Protein AF-A0A6B3FGT2-F1 (afdb_monomer)

Nearest PDB structures (foldseek):
  6bk8-assembly1_o  TM=4.044E-01  e=2.648E+00  Saccharomyces cerevisiae S288C
  4m78-assembly2_I  TM=3.378E-01  e=4.513E+00  Saccharomyces cerevisiae S288C

Structure (mmCIF, N/CA/C/O backbone):
data_AF-A0A6B3FGT2-F1
#
_entry.id   AF-A0A6B3FGT2-F1
#
loop_
_atom_site.group_PDB
_atom_site.id
_atom_site.type_symbol
_atom_site.label_atom_id
_atom_site.label_alt_id
_atom_site.label_comp_id
_atom_site.label_asym_id
_atom_site.label_entity_id
_atom_site.label_seq_id
_atom_site.pdbx_PDB_ins_code
_atom_site.Cartn_x
_atom_site.Cartn_y
_atom_site.Cartn_z
_atom_site.occupancy
_atom_site.B_iso_or_equiv
_atom_site.auth_seq_id
_atom_site.auth_comp_id
_atom_site.auth_asym_id
_atom_site.auth_atom_id
_atom_site.pdbx_PDB_model_num
ATOM 1 N N . MET A 1 1 ? -31.080 9.971 6.076 1.00 51.59 1 MET A N 1
ATOM 2 C CA . MET A 1 1 ? -31.235 9.608 4.652 1.00 51.59 1 MET A CA 1
ATOM 3 C C . MET A 1 1 ? -29.844 9.647 4.053 1.00 51.59 1 MET A C 1
ATOM 5 O O . MET A 1 1 ? -29.147 10.597 4.396 1.00 51.59 1 MET A O 1
ATOM 9 N N . PRO A 1 2 ? -29.418 8.634 3.282 1.00 55.19 2 PRO A N 1
ATOM 10 C CA . PRO A 1 2 ? -28.117 8.662 2.616 1.00 55.19 2 PRO A CA 1
ATOM 11 C C . PRO A 1 2 ? -28.012 9.925 1.754 1.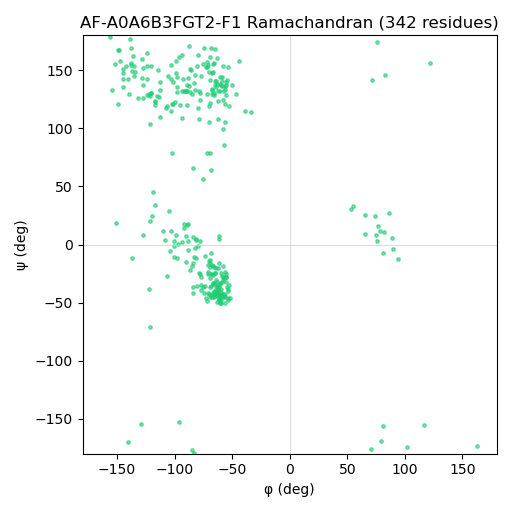00 55.19 2 PRO A C 1
ATOM 13 O O . PRO A 1 2 ? -28.993 10.356 1.142 1.00 55.19 2 PRO A O 1
ATOM 16 N N . SER A 1 3 ? -26.855 10.572 1.814 1.00 64.81 3 SER A N 1
ATOM 17 C CA . SER A 1 3 ? -26.557 11.798 1.085 1.00 64.81 3 SER A CA 1
ATOM 18 C C . SER A 1 3 ? -26.230 11.432 -0.363 1.00 64.81 3 SER A C 1
ATOM 20 O O . SER A 1 3 ? -25.162 10.898 -0.624 1.00 64.81 3 SER A O 1
ATOM 22 N N . SER A 1 4 ? -27.122 11.735 -1.309 1.00 82.38 4 SER A N 1
ATOM 23 C CA . SER A 1 4 ? -26.873 11.575 -2.754 1.00 82.38 4 SER A CA 1
ATOM 24 C C . SER A 1 4 ? -25.952 12.686 -3.291 1.00 82.38 4 SER A C 1
ATOM 26 O O . SER A 1 4 ? -26.345 13.463 -4.160 1.00 82.38 4 SER A O 1
ATOM 28 N N . SER A 1 5 ? -24.766 12.824 -2.700 1.00 91.81 5 SER A N 1
ATOM 29 C CA . SER A 1 5 ? -23.772 13.865 -2.994 1.00 91.81 5 SER A CA 1
ATOM 30 C C . SER A 1 5 ? -22.676 13.347 -3.924 1.00 91.81 5 SER A C 1
ATOM 32 O O . SER A 1 5 ? -22.289 12.186 -3.823 1.00 91.81 5 SER A O 1
ATOM 34 N N . THR A 1 6 ? -22.156 14.238 -4.771 1.00 94.81 6 THR A N 1
ATOM 35 C CA . THR A 1 6 ? -20.914 14.090 -5.560 1.00 94.81 6 THR A CA 1
ATOM 36 C C . THR A 1 6 ? -19.908 15.202 -5.233 1.00 94.81 6 THR A C 1
ATOM 38 O O . THR A 1 6 ? -19.054 15.539 -6.046 1.00 94.81 6 THR A O 1
ATOM 41 N N . THR A 1 7 ? -20.063 15.846 -4.073 1.00 93.25 7 THR A N 1
ATOM 42 C CA . THR A 1 7 ? -19.354 17.075 -3.695 1.00 93.25 7 THR A CA 1
ATOM 43 C C . THR A 1 7 ? -17.834 16.892 -3.674 1.00 93.25 7 THR A C 1
ATOM 45 O O . THR A 1 7 ? -17.116 17.788 -4.116 1.00 93.25 7 THR A O 1
ATOM 48 N N . HIS A 1 8 ? -17.329 15.745 -3.211 1.00 90.19 8 HIS A N 1
ATOM 49 C CA . HIS A 1 8 ? -15.887 15.476 -3.159 1.00 90.19 8 HIS A CA 1
ATOM 50 C C . HIS A 1 8 ? -15.326 15.238 -4.536 1.00 90.19 8 HIS A C 1
ATOM 52 O O . HIS A 1 8 ? -14.304 15.813 -4.894 1.00 90.19 8 HIS A O 1
ATOM 58 N N . PHE A 1 9 ? -16.010 14.419 -5.324 1.00 94.50 9 PHE A N 1
ATOM 59 C CA . PHE A 1 9 ? -15.649 14.200 -6.705 1.00 94.50 9 PHE A CA 1
ATOM 60 C C . PHE A 1 9 ? -15.630 15.529 -7.471 1.00 94.50 9 PHE A C 1
ATOM 62 O O . PHE A 1 9 ? -14.654 15.831 -8.150 1.00 94.50 9 PHE A O 1
ATOM 69 N N . ASP A 1 10 ? -16.628 16.393 -7.278 1.00 94.81 10 ASP A N 1
ATOM 70 C CA . ASP A 1 10 ? -16.675 17.729 -7.882 1.00 94.81 10 ASP A CA 1
ATOM 71 C C . ASP A 1 10 ? -15.517 18.631 -7.421 1.00 94.81 10 ASP A C 1
ATOM 73 O O . ASP A 1 10 ? -14.938 19.376 -8.224 1.00 94.81 10 ASP A O 1
ATOM 77 N N . HIS A 1 11 ? -15.140 18.545 -6.144 1.00 89.69 11 HIS A N 1
ATOM 78 C CA . HIS A 1 11 ? -13.970 19.235 -5.612 1.00 89.69 11 HIS A CA 1
ATOM 79 C C . HIS A 1 11 ? -12.672 18.711 -6.241 1.00 89.69 11 HIS A C 1
ATOM 81 O O . HIS A 1 11 ? -11.855 19.519 -6.683 1.00 89.69 11 HIS A O 1
ATOM 87 N N . LEU A 1 12 ? -12.505 17.391 -6.370 1.00 89.56 12 LEU A N 1
ATOM 88 C CA . LEU A 1 12 ? -11.358 16.768 -7.041 1.00 89.56 12 LEU A CA 1
ATOM 89 C C . LEU A 1 12 ? -11.248 17.207 -8.495 1.00 89.56 12 LEU A C 1
ATOM 91 O O . LEU A 1 12 ? -10.158 17.529 -8.956 1.00 89.56 12 LEU A O 1
ATOM 95 N N . MET A 1 13 ? -12.369 17.310 -9.208 1.00 93.00 13 MET A N 1
ATOM 96 C CA . MET A 1 13 ? -12.365 17.805 -10.586 1.00 93.00 13 MET A CA 1
ATOM 97 C C . MET A 1 13 ? -11.968 19.274 -10.676 1.00 93.00 13 MET A C 1
ATOM 99 O O . MET A 1 13 ? -11.430 19.703 -11.691 1.00 93.00 13 MET A O 1
ATOM 103 N N . THR A 1 14 ? -12.194 20.057 -9.625 1.00 89.06 14 THR A N 1
ATOM 104 C CA . THR A 1 14 ? -11.798 21.469 -9.593 1.00 89.06 14 THR A CA 1
ATOM 105 C C . THR A 1 14 ? -10.335 21.645 -9.176 1.00 89.06 14 THR A C 1
ATOM 107 O O . THR A 1 14 ? -9.631 22.474 -9.751 1.00 89.06 14 THR A O 1
ATOM 110 N N . ALA A 1 15 ? -9.876 20.883 -8.181 1.00 82.56 15 ALA A N 1
ATOM 111 C CA . ALA A 1 15 ? -8.542 20.999 -7.592 1.00 82.56 15 ALA A CA 1
ATOM 112 C C . ALA A 1 15 ? -7.465 20.179 -8.327 1.00 82.56 15 ALA A C 1
ATOM 114 O O . ALA A 1 15 ? -6.285 20.509 -8.225 1.00 82.56 15 ALA A O 1
ATOM 115 N N . GLY A 1 16 ? -7.875 19.156 -9.081 1.00 74.00 16 GLY A N 1
ATOM 116 C CA . GLY A 1 16 ? -7.021 18.062 -9.543 1.00 74.00 16 GLY A CA 1
ATOM 117 C C . GLY A 1 16 ? -6.866 16.986 -8.472 1.00 74.00 16 GLY A C 1
ATOM 118 O O . GLY A 1 16 ? -6.835 17.287 -7.276 1.00 74.00 16 GLY A O 1
ATOM 119 N N . ALA A 1 17 ? -6.757 15.730 -8.900 1.00 69.44 17 ALA A N 1
ATOM 120 C CA . ALA A 1 17 ? -6.381 14.646 -8.002 1.00 69.44 17 ALA A CA 1
ATOM 121 C C . ALA A 1 17 ? -4.855 14.695 -7.765 1.00 69.44 17 ALA A C 1
ATOM 123 O O . ALA A 1 17 ? -4.111 14.796 -8.744 1.00 69.44 17 ALA A O 1
ATOM 124 N N . PRO A 1 18 ? -4.360 14.654 -6.512 1.00 64.56 18 PRO A N 1
ATOM 125 C CA . PRO A 1 18 ? -2.946 14.385 -6.254 1.00 64.56 18 PRO A CA 1
ATOM 126 C C . PRO A 1 18 ? -2.528 13.035 -6.853 1.00 64.56 18 PRO A C 1
ATOM 128 O O . PRO A 1 18 ? -3.358 12.142 -7.011 1.00 64.56 18 PRO A O 1
ATOM 131 N N . GLU A 1 19 ? -1.240 12.898 -7.173 1.00 51.56 19 GLU A N 1
ATOM 132 C CA . GLU A 1 19 ? -0.633 11.601 -7.479 1.00 51.56 19 GLU A CA 1
ATOM 133 C C . GLU A 1 19 ? -0.102 10.951 -6.189 1.00 51.56 19 GLU A C 1
ATOM 135 O O . GLU A 1 19 ? 0.534 11.652 -5.389 1.00 51.56 19 GLU A O 1
ATOM 140 N N . PRO A 1 20 ? -0.313 9.635 -5.986 1.00 59.22 20 PRO A N 1
ATOM 141 C CA . PRO A 1 20 ? -1.160 8.733 -6.785 1.00 59.22 20 PRO A CA 1
ATOM 142 C C . PRO A 1 20 ? -2.663 9.034 -6.581 1.00 59.22 20 PRO A C 1
ATOM 144 O O . PRO A 1 20 ? -3.029 9.609 -5.559 1.00 59.22 20 PRO A O 1
ATOM 147 N N . GLY A 1 21 ? -3.513 8.696 -7.565 1.00 73.56 21 GLY A N 1
ATOM 148 C CA . GLY A 1 21 ? -4.923 9.122 -7.677 1.00 73.56 21 GLY A CA 1
ATOM 149 C C . GLY A 1 21 ? -5.775 9.063 -6.395 1.00 73.56 21 GLY A C 1
ATOM 150 O O . GLY A 1 21 ? -5.501 8.332 -5.447 1.00 73.56 21 GLY A O 1
ATOM 151 N N . THR A 1 22 ? -6.862 9.839 -6.346 1.00 82.56 22 THR A N 1
ATOM 152 C CA . THR A 1 22 ? -7.679 9.964 -5.127 1.00 82.56 22 THR A CA 1
ATOM 153 C C . THR A 1 22 ? -8.717 8.860 -4.998 1.00 82.56 22 THR A C 1
ATOM 155 O O . THR A 1 22 ? -9.530 8.641 -5.897 1.00 82.56 22 THR A O 1
ATOM 158 N N . ARG A 1 23 ? -8.749 8.217 -3.830 1.00 85.38 23 ARG A N 1
ATOM 159 C CA . ARG A 1 23 ? -9.760 7.222 -3.471 1.00 85.38 23 ARG A CA 1
ATOM 160 C C . ARG A 1 23 ? -11.069 7.887 -3.051 1.00 85.38 23 ARG A C 1
ATOM 162 O O . ARG A 1 23 ? -11.079 8.763 -2.193 1.00 85.38 23 ARG A O 1
ATOM 169 N N . LEU A 1 24 ? -12.181 7.413 -3.603 1.00 89.69 24 LEU A N 1
ATOM 170 C CA . LEU A 1 24 ? -13.536 7.802 -3.226 1.00 89.69 24 LEU A CA 1
ATOM 171 C C . LEU A 1 24 ? -14.296 6.589 -2.680 1.00 89.69 24 LEU A C 1
ATOM 173 O O . LEU A 1 24 ? -14.430 5.581 -3.371 1.00 89.69 24 LEU A O 1
ATOM 177 N N . ARG A 1 25 ? -14.823 6.693 -1.454 1.00 89.75 25 ARG A N 1
ATOM 178 C CA . ARG A 1 25 ? -15.770 5.736 -0.864 1.00 89.75 25 ARG A CA 1
ATOM 179 C C . ARG A 1 25 ? -17.208 6.095 -1.235 1.00 89.75 25 ARG A C 1
ATOM 181 O O . ARG A 1 25 ? -17.613 7.259 -1.195 1.00 89.75 25 ARG A O 1
ATOM 188 N N . LEU A 1 26 ? -17.993 5.094 -1.596 1.00 93.75 26 LEU A N 1
ATOM 189 C CA . LEU A 1 26 ? -19.404 5.236 -1.936 1.00 93.75 26 LEU A CA 1
ATOM 190 C C . LEU A 1 26 ? -20.274 4.922 -0.710 1.00 93.75 26 LEU A C 1
ATOM 192 O O . LEU A 1 26 ? -19.815 4.322 0.266 1.00 93.75 26 LEU A O 1
ATOM 196 N N . ALA A 1 27 ? -21.533 5.353 -0.723 1.00 92.69 27 ALA A N 1
ATOM 197 C CA . ALA A 1 27 ? -22.432 5.228 0.425 1.00 92.69 27 ALA A CA 1
ATOM 198 C C . ALA A 1 27 ? -22.773 3.771 0.791 1.00 92.69 27 ALA A C 1
ATOM 200 O O . ALA A 1 27 ? -23.195 3.508 1.917 1.00 92.69 27 ALA A O 1
ATOM 201 N N . ASP A 1 28 ? -22.577 2.828 -0.127 1.00 89.56 28 ASP A N 1
ATOM 202 C CA . ASP A 1 28 ? -22.717 1.391 0.116 1.00 89.56 28 ASP A CA 1
ATOM 203 C C . ASP A 1 28 ? -21.429 0.711 0.620 1.00 89.56 28 ASP A C 1
ATOM 205 O O . ASP A 1 28 ? -21.415 -0.499 0.839 1.00 89.56 28 ASP A O 1
ATOM 209 N N . GLY A 1 29 ? -20.362 1.486 0.837 1.00 83.31 29 GLY A N 1
ATOM 210 C CA . GLY A 1 29 ? -19.082 1.015 1.355 1.00 83.31 29 GLY A CA 1
ATOM 211 C C . GLY A 1 29 ? -18.090 0.554 0.288 1.00 83.31 29 GLY A C 1
ATOM 212 O O . GLY A 1 29 ? -16.959 0.244 0.654 1.00 83.31 29 GLY A O 1
ATOM 213 N N . THR A 1 30 ? -18.465 0.538 -0.995 1.00 87.56 30 THR A N 1
ATOM 214 C CA . THR A 1 30 ? -17.526 0.273 -2.098 1.00 87.56 30 THR A CA 1
ATOM 215 C C . THR A 1 30 ? -16.615 1.476 -2.364 1.00 87.56 30 THR A C 1
ATOM 217 O O . THR A 1 30 ? -16.817 2.562 -1.813 1.00 87.56 30 THR A O 1
ATOM 220 N N . PHE A 1 31 ? -15.574 1.293 -3.180 1.00 86.94 31 PHE A N 1
ATOM 221 C CA . PHE A 1 31 ? -14.595 2.338 -3.479 1.00 86.94 31 PHE A CA 1
ATOM 222 C C . PHE A 1 31 ? -14.219 2.356 -4.957 1.00 86.94 31 PHE A C 1
ATOM 224 O O . PHE A 1 31 ? -14.278 1.334 -5.639 1.00 86.94 31 PHE A O 1
ATOM 231 N N . LEU A 1 32 ? -13.754 3.512 -5.415 1.00 92.81 32 LEU A N 1
ATOM 232 C CA . LEU A 1 32 ? -13.082 3.700 -6.697 1.00 92.81 32 LEU A CA 1
ATOM 233 C C . LEU A 1 32 ? -11.885 4.643 -6.519 1.00 92.81 32 LEU A C 1
ATOM 235 O O . LEU A 1 32 ? -11.877 5.455 -5.591 1.00 92.81 32 LEU A O 1
ATOM 239 N N . LEU A 1 33 ? -10.875 4.543 -7.381 1.00 88.75 33 LEU A N 1
ATOM 240 C CA . LEU A 1 33 ? -9.817 5.554 -7.500 1.00 88.75 33 LEU A CA 1
ATOM 241 C C . LEU A 1 33 ? -10.095 6.420 -8.724 1.00 88.75 33 LEU A C 1
ATOM 243 O O . LEU A 1 33 ? -10.491 5.907 -9.770 1.00 88.75 33 LEU A O 1
ATOM 247 N N . VAL A 1 34 ? -9.864 7.723 -8.590 1.00 90.62 34 VAL A N 1
ATOM 248 C CA . VAL A 1 34 ? -9.954 8.691 -9.684 1.00 90.62 34 VAL A CA 1
ATOM 249 C C . VAL A 1 34 ? -8.619 9.386 -9.856 1.00 90.62 34 VAL A C 1
ATOM 251 O O . VAL A 1 34 ? -8.101 9.998 -8.917 1.00 90.62 34 VAL A O 1
ATOM 254 N N . GLN A 1 35 ? -8.122 9.385 -11.086 1.00 88.88 35 GLN A N 1
ATOM 255 C CA . GLN A 1 35 ? -7.000 10.207 -11.504 1.00 88.88 35 GLN A CA 1
ATOM 256 C C . GLN A 1 35 ? -7.464 11.185 -12.581 1.00 88.88 35 GLN A C 1
ATOM 258 O O . GLN A 1 35 ? -8.030 10.810 -13.608 1.00 88.88 35 GLN A O 1
ATOM 263 N N . ALA A 1 36 ? -7.273 12.474 -12.306 1.00 87.19 36 ALA A N 1
ATOM 264 C CA . ALA A 1 36 ? -7.735 13.535 -13.182 1.00 87.19 36 ALA A CA 1
ATOM 265 C C . ALA A 1 36 ? -6.900 14.805 -13.006 1.00 87.19 36 ALA A C 1
ATOM 267 O O . ALA A 1 36 ? -6.716 15.261 -11.868 1.00 87.19 36 ALA A O 1
ATOM 268 N N . PRO A 1 37 ? -6.460 15.443 -14.104 1.00 87.12 37 PRO A N 1
ATOM 269 C CA . PRO A 1 37 ? -5.976 16.807 -14.022 1.00 87.12 37 PRO A CA 1
ATOM 270 C C . PRO A 1 37 ? -7.126 17.766 -13.650 1.00 87.12 37 PRO A C 1
ATOM 272 O O . PRO A 1 37 ? -8.295 17.482 -13.935 1.00 87.12 37 PRO A O 1
ATOM 275 N N . PRO A 1 38 ? -6.821 18.927 -13.041 1.00 90.50 38 PRO A N 1
ATOM 276 C CA . PRO A 1 38 ? -7.832 19.934 -12.738 1.00 90.50 38 PRO A CA 1
ATOM 277 C C . PRO A 1 38 ? -8.603 20.357 -13.998 1.00 90.50 38 PRO A C 1
ATOM 279 O O . PRO A 1 38 ? -8.006 20.751 -15.001 1.00 90.50 38 PRO A O 1
ATOM 282 N N . GLY A 1 39 ? -9.932 20.321 -13.931 1.00 92.06 39 GLY A N 1
ATOM 283 C CA . GLY A 1 39 ? -10.837 20.744 -15.000 1.00 92.06 39 GLY A CA 1
ATOM 284 C C . GLY A 1 39 ? -10.985 19.758 -16.159 1.00 92.06 39 GLY A C 1
ATOM 285 O O . GLY A 1 39 ? -11.458 20.167 -17.217 1.00 92.06 39 GLY A O 1
ATOM 286 N N . ALA A 1 40 ? -10.572 18.498 -15.999 1.00 93.31 40 ALA A N 1
ATOM 287 C CA . ALA A 1 40 ? -10.748 17.480 -17.029 1.00 93.31 40 ALA A CA 1
ATOM 288 C C . ALA A 1 40 ? -12.236 17.173 -17.289 1.00 93.31 40 ALA A C 1
ATOM 290 O O . ALA A 1 40 ? -13.030 17.085 -16.355 1.00 93.31 40 ALA A O 1
ATOM 291 N N . ASP A 1 41 ? -12.605 16.969 -18.557 1.00 95.56 41 ASP A N 1
ATOM 292 C CA . ASP A 1 41 ? -13.957 16.529 -18.950 1.00 95.56 41 ASP A CA 1
ATOM 293 C C . ASP A 1 41 ? -14.125 14.997 -18.866 1.00 95.56 41 ASP A C 1
ATOM 295 O O . ASP A 1 41 ? -15.247 14.477 -18.843 1.00 95.56 41 ASP A O 1
ATOM 299 N N . ALA A 1 42 ? -13.003 14.281 -18.789 1.00 95.12 42 ALA A N 1
ATOM 300 C CA . ALA A 1 42 ? -12.910 12.838 -18.649 1.00 95.12 42 ALA A CA 1
ATOM 301 C C . ALA A 1 42 ? -11.744 12.472 -17.721 1.00 95.12 42 ALA A C 1
ATOM 303 O O . ALA A 1 42 ? -10.796 13.247 -17.578 1.00 95.12 42 ALA A O 1
ATOM 304 N N . VAL A 1 43 ? -11.834 11.314 -17.075 1.00 94.31 43 VAL A N 1
ATOM 305 C CA . VAL A 1 43 ? -10.903 10.878 -16.032 1.00 94.31 43 VAL A CA 1
ATOM 306 C C . VAL A 1 43 ? -10.522 9.418 -16.217 1.00 94.31 43 VAL A C 1
ATOM 308 O O . VAL A 1 43 ? -11.211 8.662 -16.904 1.00 94.31 43 VAL A O 1
ATOM 311 N N . GLU A 1 44 ? -9.438 9.022 -15.571 1.00 93.06 44 GLU A N 1
ATOM 312 C CA . GLU A 1 44 ? -9.100 7.620 -15.385 1.00 93.06 44 GLU A CA 1
ATOM 313 C C . GLU A 1 44 ? -9.723 7.122 -14.080 1.00 93.06 44 GLU A C 1
ATOM 315 O O . GLU A 1 44 ? -9.655 7.793 -13.043 1.00 93.06 44 GLU A O 1
ATOM 320 N N . VAL A 1 45 ? -10.388 5.970 -14.154 1.00 92.69 45 VAL A N 1
ATOM 321 C CA . VAL A 1 45 ? -11.097 5.364 -13.027 1.00 92.69 45 VAL A CA 1
ATOM 322 C C . VAL A 1 45 ? -10.647 3.929 -12.851 1.00 92.69 45 VAL A C 1
ATOM 324 O O . VAL A 1 45 ? -10.789 3.124 -13.768 1.00 92.69 45 VAL A O 1
ATOM 327 N N . PHE A 1 46 ? -10.215 3.584 -11.644 1.00 90.12 46 PHE A N 1
ATOM 328 C CA . PHE A 1 46 ? -10.050 2.194 -11.235 1.00 90.12 46 PHE A CA 1
ATOM 329 C C . PHE A 1 46 ? -11.224 1.778 -10.347 1.00 90.12 46 PHE A C 1
ATOM 331 O O . PHE A 1 46 ? -11.477 2.382 -9.298 1.00 90.12 46 PHE A O 1
ATOM 338 N N . LEU A 1 47 ? -11.958 0.752 -10.775 1.00 91.00 47 LEU A N 1
ATOM 339 C CA . LEU A 1 47 ? -13.036 0.134 -10.008 1.00 91.00 47 LEU A CA 1
ATOM 340 C C . LEU A 1 47 ? -12.490 -1.086 -9.269 1.00 91.00 47 LEU A C 1
ATOM 342 O O . LEU A 1 47 ? -12.033 -2.022 -9.916 1.00 91.00 47 LEU A O 1
ATOM 346 N N . TYR A 1 48 ? -12.570 -1.094 -7.938 1.00 83.31 48 TYR A N 1
ATOM 347 C CA . TYR A 1 48 ? -12.162 -2.244 -7.126 1.00 83.31 48 TYR A CA 1
ATOM 348 C C . TYR A 1 48 ? -13.112 -3.438 -7.292 1.00 83.31 48 TYR A C 1
ATOM 350 O O . TYR A 1 48 ? -14.277 -3.285 -7.676 1.00 83.31 48 TYR A O 1
ATOM 358 N N . ALA A 1 49 ? -12.637 -4.630 -6.923 1.00 78.81 49 ALA A N 1
ATOM 359 C CA . ALA A 1 49 ? -13.458 -5.834 -6.836 1.00 78.81 49 ALA A CA 1
ATOM 360 C C . ALA A 1 49 ? -14.793 -5.583 -6.098 1.00 78.81 49 ALA A C 1
ATOM 362 O O . ALA A 1 49 ? -14.840 -5.027 -5.001 1.00 78.81 49 ALA A O 1
ATOM 363 N N . GLY A 1 50 ? -15.899 -6.005 -6.719 1.00 82.38 50 GLY A N 1
ATOM 364 C CA . GLY A 1 50 ? -17.261 -5.785 -6.214 1.00 82.38 50 GLY A CA 1
ATOM 365 C C . GLY A 1 50 ? -17.965 -4.541 -6.770 1.00 82.38 50 GLY A C 1
ATOM 366 O O . GLY A 1 50 ? -19.187 -4.454 -6.656 1.00 82.38 50 GLY A O 1
ATOM 367 N N . LEU A 1 51 ? -17.247 -3.636 -7.443 1.00 89.81 51 LEU A N 1
ATOM 368 C CA . LEU A 1 51 ? -17.818 -2.493 -8.154 1.00 89.81 51 LEU A CA 1
ATOM 369 C C . LEU A 1 51 ? -17.833 -2.768 -9.665 1.00 89.81 51 LEU A C 1
ATOM 371 O O . LEU A 1 51 ? -16.793 -2.937 -10.295 1.00 89.81 51 LEU A O 1
ATOM 375 N N . THR A 1 52 ? -19.024 -2.863 -10.260 1.00 92.69 52 THR A N 1
ATOM 376 C CA . THR A 1 52 ? -19.181 -3.175 -11.693 1.00 92.69 52 THR A CA 1
ATOM 377 C C . THR A 1 52 ? -19.401 -1.898 -12.491 1.00 92.69 52 THR A C 1
ATOM 379 O O . THR A 1 52 ? -20.264 -1.096 -12.135 1.00 92.69 52 THR A O 1
ATOM 382 N N . ALA A 1 53 ? -18.661 -1.725 -13.588 1.00 93.31 53 ALA A N 1
ATOM 383 C CA . ALA A 1 53 ? -18.889 -0.608 -14.494 1.00 93.31 53 ALA A CA 1
ATOM 384 C C . ALA A 1 53 ? -20.289 -0.690 -15.137 1.00 93.31 53 ALA A C 1
ATOM 386 O O . ALA A 1 53 ? -20.716 -1.775 -15.546 1.00 93.31 53 ALA A O 1
ATOM 387 N N . PRO A 1 54 ? -21.011 0.434 -15.260 1.00 95.50 54 PRO A N 1
ATOM 388 C CA . PRO A 1 54 ? -22.257 0.491 -16.010 1.00 95.50 54 PRO A CA 1
ATOM 389 C C . PRO A 1 54 ? -22.066 0.097 -17.482 1.00 95.50 54 PRO A C 1
ATOM 391 O O . PRO A 1 54 ? -21.156 0.589 -18.146 1.00 95.50 54 PRO A O 1
ATOM 394 N N . ASP A 1 55 ? -22.979 -0.724 -18.013 1.00 94.56 55 ASP A N 1
ATOM 395 C CA . ASP A 1 55 ? -23.004 -1.146 -19.424 1.00 94.56 55 ASP A CA 1
ATOM 396 C C . ASP A 1 55 ? -23.434 0.015 -20.341 1.00 94.56 55 ASP A C 1
ATOM 398 O O . ASP A 1 55 ? -24.601 0.163 -20.715 1.00 94.56 55 ASP A O 1
ATOM 402 N N . THR A 1 56 ? -22.491 0.916 -20.615 1.00 94.88 56 THR A N 1
ATOM 403 C CA . THR A 1 56 ? -22.659 2.115 -21.443 1.00 94.88 56 THR A CA 1
ATOM 404 C C . THR A 1 56 ? -21.355 2.431 -22.170 1.00 94.88 56 THR A C 1
ATOM 406 O O . THR A 1 56 ? -20.276 2.095 -21.685 1.00 94.88 56 THR A O 1
ATOM 409 N N . ASP A 1 57 ? -21.441 3.172 -23.276 1.00 93.75 57 ASP A N 1
ATOM 410 C CA . ASP A 1 57 ? -20.276 3.586 -24.078 1.00 93.75 57 ASP A CA 1
ATOM 411 C C . ASP A 1 57 ? -19.224 4.390 -23.280 1.00 93.75 57 ASP A C 1
ATOM 413 O O . ASP A 1 57 ? -18.077 4.511 -23.697 1.00 93.75 57 ASP A O 1
ATOM 417 N N . ALA A 1 58 ? -19.595 4.945 -22.122 1.00 93.19 58 ALA A N 1
ATOM 418 C CA . ALA A 1 58 ? -18.688 5.680 -21.241 1.00 93.19 58 ALA A CA 1
ATOM 419 C C . ALA A 1 58 ? -17.627 4.797 -20.556 1.00 93.19 58 ALA A C 1
ATOM 421 O O . ALA A 1 58 ? -16.619 5.324 -20.096 1.00 93.19 58 ALA A O 1
ATOM 422 N N . TRP A 1 59 ? -17.853 3.482 -20.482 1.00 93.88 59 TRP A N 1
ATOM 423 C CA . TRP A 1 59 ? -16.999 2.520 -19.776 1.00 93.88 59 TRP A CA 1
ATOM 424 C C . TRP A 1 59 ? -16.434 1.449 -20.721 1.00 93.88 59 TRP A C 1
ATOM 426 O O . TRP A 1 59 ? -16.131 0.339 -20.303 1.00 93.88 59 TRP A O 1
ATOM 436 N N . THR A 1 60 ? -16.320 1.749 -22.019 1.00 88.31 60 THR A N 1
ATOM 437 C CA . THR A 1 60 ? -15.819 0.787 -23.021 1.00 88.31 60 THR A CA 1
ATOM 438 C C . THR A 1 60 ? -14.343 0.953 -23.358 1.00 88.31 60 THR A C 1
ATOM 440 O O . THR A 1 60 ? -13.797 0.106 -24.054 1.00 88.31 60 THR A O 1
ATOM 443 N N . SER A 1 61 ? -13.712 2.052 -22.933 1.00 81.81 61 SER A N 1
ATOM 444 C CA . SER A 1 61 ? -12.264 2.246 -23.069 1.00 81.81 61 SER A CA 1
ATOM 445 C C . SER A 1 61 ? -11.571 1.556 -21.897 1.00 81.81 61 SER A C 1
ATOM 447 O O . SER A 1 61 ? -11.040 2.202 -20.989 1.00 81.81 61 SER A O 1
ATOM 449 N N . ASP A 1 62 ? -11.685 0.227 -21.864 1.00 75.12 62 ASP A N 1
ATOM 450 C CA . ASP A 1 62 ? -10.858 -0.570 -20.979 1.00 75.12 62 ASP A CA 1
ATOM 451 C C . ASP A 1 62 ? -9.405 -0.423 -21.439 1.00 75.12 62 ASP A C 1
ATOM 453 O O . ASP A 1 62 ? -9.109 -0.426 -22.638 1.00 75.12 62 ASP A O 1
ATOM 457 N N . ASP A 1 63 ? -8.482 -0.260 -20.493 1.00 68.44 63 ASP A N 1
ATOM 458 C CA . ASP A 1 63 ? -7.076 -0.505 -20.788 1.00 68.44 63 ASP A CA 1
ATOM 459 C C . ASP A 1 63 ? -6.682 -1.873 -20.220 1.00 68.44 63 ASP A C 1
ATOM 461 O O . ASP A 1 63 ? -6.069 -1.970 -19.153 1.00 68.44 63 ASP A O 1
ATOM 465 N N . PRO A 1 64 ? -7.042 -2.972 -20.913 1.00 60.22 64 PRO A N 1
ATOM 466 C CA . PRO A 1 64 ? -6.646 -4.302 -20.482 1.00 60.22 64 PRO A CA 1
ATOM 467 C C . PRO A 1 64 ? -5.130 -4.485 -20.605 1.00 60.22 64 PRO A C 1
ATOM 469 O O . PRO A 1 64 ? -4.580 -5.400 -19.994 1.00 60.22 64 PRO A O 1
ATOM 472 N N . TRP A 1 65 ? -4.452 -3.637 -21.394 1.00 52.62 65 TRP A N 1
ATOM 473 C CA . TRP A 1 65 ? -3.000 -3.618 -21.454 1.00 52.62 65 TRP A CA 1
ATOM 474 C C . TRP A 1 65 ? -2.417 -2.995 -20.214 1.00 52.62 65 TRP A C 1
ATOM 476 O O . TRP A 1 65 ? -1.404 -3.506 -19.768 1.00 52.62 65 TRP A O 1
ATOM 486 N N . GLU A 1 66 ? -3.044 -1.984 -19.622 1.00 60.09 66 GLU A N 1
ATOM 487 C CA . GLU A 1 66 ? -2.622 -1.552 -18.303 1.00 60.09 66 GLU A CA 1
ATOM 488 C C . GLU A 1 66 ? -2.767 -2.682 -17.312 1.00 60.09 66 GLU A C 1
ATOM 490 O O . GLU A 1 66 ? -1.770 -3.001 -16.716 1.00 60.09 66 GLU A O 1
ATOM 495 N N . LEU A 1 67 ? -3.889 -3.394 -17.209 1.00 52.22 67 LEU A N 1
ATOM 496 C CA . LEU A 1 67 ? -3.991 -4.489 -16.230 1.00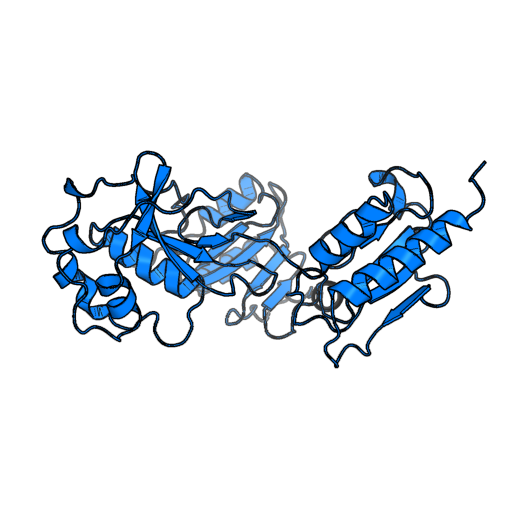 52.22 67 LEU A CA 1
ATOM 497 C C . LEU A 1 67 ? -2.957 -5.616 -16.458 1.00 52.22 67 LEU A C 1
ATOM 499 O O . LEU A 1 67 ? -2.449 -6.210 -15.510 1.00 52.22 67 LEU A O 1
ATOM 503 N N . LEU A 1 68 ? -2.618 -5.889 -17.723 1.00 46.16 68 LEU A N 1
ATOM 504 C CA . LEU A 1 68 ? -1.592 -6.860 -18.116 1.00 46.16 68 LEU A CA 1
ATOM 505 C C . LEU A 1 68 ? -0.158 -6.354 -17.886 1.00 46.16 68 LEU A C 1
ATOM 507 O O . LEU A 1 68 ? 0.719 -7.145 -17.552 1.00 46.16 68 LEU A O 1
ATOM 511 N N . LEU A 1 69 ? 0.096 -5.065 -18.110 1.00 42.22 69 LEU A N 1
ATOM 512 C CA . LEU A 1 69 ? 1.396 -4.429 -17.912 1.00 42.22 69 LEU A CA 1
ATOM 513 C C . LEU A 1 69 ? 1.610 -4.110 -16.430 1.00 42.22 69 LEU A C 1
ATOM 515 O O . LEU A 1 69 ? 2.736 -4.247 -15.964 1.00 42.22 69 LEU A O 1
ATOM 519 N N . THR A 1 70 ? 0.537 -3.741 -15.722 1.00 46.62 70 THR A N 1
ATOM 520 C CA . THR A 1 70 ? 0.446 -3.388 -14.299 1.00 46.62 70 THR A CA 1
ATOM 521 C C . THR A 1 70 ? 0.355 -4.580 -13.382 1.00 46.62 70 THR A C 1
ATOM 523 O O . THR A 1 70 ? 0.499 -4.446 -12.167 1.00 46.62 70 THR A O 1
ATOM 526 N N . GLY A 1 71 ? 0.125 -5.758 -13.953 1.00 44.34 71 GLY A N 1
ATOM 527 C CA . GLY A 1 71 ? 0.091 -6.946 -13.149 1.00 44.34 71 GLY A CA 1
ATOM 528 C C . GLY A 1 71 ? -1.064 -6.994 -12.152 1.00 44.34 71 GLY A C 1
ATOM 529 O O . GLY A 1 71 ? -1.002 -7.669 -11.127 1.00 44.34 71 GLY A O 1
ATOM 530 N N . GLY A 1 72 ? -2.161 -6.304 -12.423 1.00 48.31 72 GLY A N 1
ATOM 531 C CA . GLY A 1 72 ? -3.379 -6.637 -11.702 1.00 48.31 72 GLY A CA 1
ATOM 532 C C . GLY A 1 72 ? -3.683 -8.118 -11.932 1.00 48.31 72 GLY A C 1
ATOM 533 O O . GLY A 1 72 ? -3.677 -8.594 -13.074 1.00 48.31 72 GLY A O 1
ATOM 534 N N . ASN A 1 73 ? -3.975 -8.874 -10.874 1.00 48.59 73 ASN A N 1
ATOM 535 C CA . ASN A 1 73 ? -4.730 -10.098 -11.081 1.00 48.59 73 ASN A CA 1
ATOM 536 C C . ASN A 1 73 ? -6.069 -9.641 -11.693 1.00 48.59 73 ASN A C 1
ATOM 538 O O . ASN A 1 73 ? -6.691 -8.720 -11.160 1.00 48.59 73 ASN A O 1
ATOM 542 N N . PRO A 1 74 ? -6.563 -10.245 -12.789 1.00 45.91 74 PRO A N 1
ATOM 543 C CA . PRO A 1 74 ? -7.799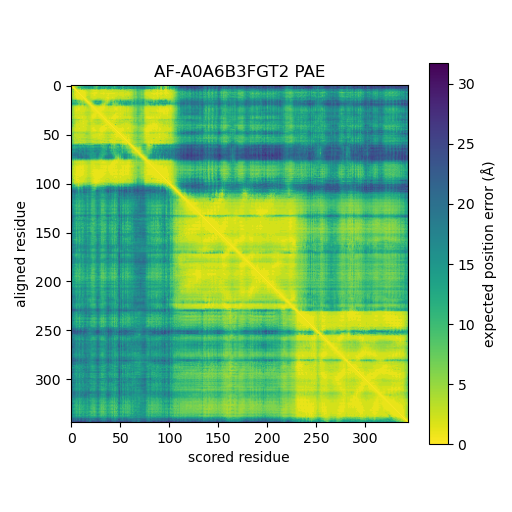 -9.812 -13.454 1.00 45.91 74 PRO A CA 1
ATOM 544 C C . PRO A 1 74 ? -9.071 -9.896 -12.582 1.00 45.91 74 PRO A C 1
ATOM 546 O O . PRO A 1 74 ? -10.170 -9.664 -13.077 1.00 45.91 74 PRO A O 1
ATOM 549 N N . GLY A 1 75 ? -8.937 -10.248 -11.297 1.00 51.75 75 GLY A N 1
ATOM 550 C CA . GLY A 1 75 ? -9.989 -10.224 -10.287 1.00 51.75 75 GLY A CA 1
ATOM 551 C C . GLY A 1 75 ? -9.973 -9.023 -9.330 1.00 51.75 75 GLY A C 1
ATOM 552 O O . GLY A 1 75 ? -10.967 -8.853 -8.627 1.00 51.75 75 GLY A O 1
ATOM 553 N N . ASP A 1 76 ? -8.924 -8.193 -9.298 1.00 65.56 76 ASP A N 1
ATOM 554 C CA . ASP A 1 76 ? -8.755 -7.174 -8.240 1.00 65.56 76 ASP A CA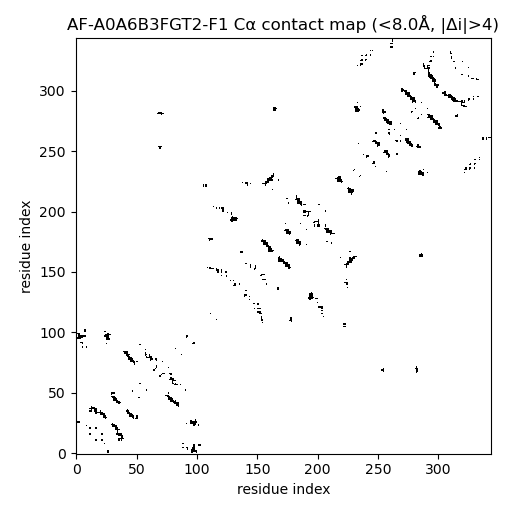 1
ATOM 555 C C . ASP A 1 76 ? -9.401 -5.820 -8.577 1.00 65.56 76 ASP A C 1
ATOM 557 O O . ASP A 1 76 ? -9.657 -4.992 -7.698 1.00 65.56 76 ASP A O 1
ATOM 561 N N . GLY A 1 77 ? -9.751 -5.614 -9.846 1.00 77.56 77 GLY A N 1
ATOM 562 C CA . GLY A 1 77 ? -10.445 -4.425 -10.317 1.00 77.56 77 GLY A CA 1
ATOM 563 C C . GLY A 1 77 ? -10.356 -4.249 -11.828 1.00 77.56 77 GLY A C 1
ATOM 564 O O . GLY A 1 77 ? -9.871 -5.127 -12.537 1.00 77.56 77 GLY A O 1
ATOM 565 N N . MET A 1 78 ? -10.852 -3.119 -12.328 1.00 85.62 78 MET A N 1
ATOM 566 C CA . MET A 1 78 ? -10.795 -2.743 -13.745 1.00 85.62 78 MET A CA 1
ATOM 567 C C . MET A 1 78 ? -10.475 -1.252 -13.880 1.00 85.62 78 MET A C 1
ATOM 569 O O . MET A 1 78 ? -11.164 -0.423 -13.277 1.00 85.62 78 MET A O 1
ATOM 573 N N . THR A 1 79 ? -9.475 -0.918 -14.700 1.00 87.69 79 THR A N 1
ATOM 574 C CA . THR A 1 79 ? -9.157 0.465 -15.090 1.00 87.69 79 THR A CA 1
ATOM 575 C C . THR A 1 79 ? -9.911 0.845 -16.360 1.00 87.69 79 THR A C 1
ATOM 577 O O . THR A 1 79 ? -9.882 0.123 -17.359 1.00 87.69 79 THR A O 1
ATOM 580 N N . TYR A 1 80 ? -10.549 2.010 -16.334 1.00 91.75 80 TYR A N 1
ATOM 581 C CA . TYR A 1 80 ? -11.218 2.622 -17.473 1.00 91.75 80 TYR A CA 1
ATOM 582 C C . TYR A 1 80 ? -10.620 3.997 -17.721 1.00 91.75 80 TYR A C 1
ATOM 584 O O . TYR A 1 80 ? -10.525 4.820 -16.806 1.00 91.75 80 TYR A O 1
ATOM 592 N N . ARG A 1 81 ? -10.247 4.254 -18.970 1.00 91.75 81 ARG A N 1
ATOM 593 C CA . ARG A 1 81 ? -9.707 5.543 -19.398 1.00 91.75 81 ARG A CA 1
ATOM 594 C C . ARG A 1 81 ? -10.774 6.390 -20.056 1.00 91.75 81 ARG A C 1
ATOM 596 O O . ARG A 1 81 ? -11.776 5.880 -20.551 1.00 91.75 81 ARG A O 1
ATOM 603 N N . ASP A 1 82 ? -10.534 7.696 -20.070 1.00 94.12 82 ASP A N 1
ATOM 604 C CA . ASP A 1 82 ? -11.408 8.673 -20.716 1.00 94.12 82 ASP A CA 1
ATOM 605 C C . ASP A 1 82 ? -12.879 8.570 -20.262 1.00 94.12 82 ASP A C 1
ATOM 607 O O . ASP A 1 82 ? -13.798 8.895 -21.020 1.00 94.12 82 ASP A O 1
ATOM 611 N N . VAL A 1 83 ? -13.122 8.154 -19.012 1.00 95.88 83 VAL A N 1
ATOM 612 C CA . VAL A 1 83 ? -14.476 8.049 -18.462 1.00 95.88 83 VAL A CA 1
ATOM 613 C C . VAL A 1 83 ? -15.017 9.462 -18.272 1.00 95.88 83 VAL A C 1
ATOM 615 O O . VAL A 1 83 ? -14.441 10.233 -17.497 1.00 95.88 83 VAL A O 1
ATOM 618 N N . PRO A 1 84 ? -16.125 9.848 -18.929 1.00 97.56 84 PRO A N 1
ATOM 619 C CA . PRO A 1 84 ? -16.694 11.174 -18.755 1.00 97.56 84 PRO A CA 1
ATOM 620 C C . PRO A 1 84 ? -17.006 11.443 -17.284 1.00 97.56 84 PRO A C 1
ATOM 622 O O . PRO A 1 84 ? -17.619 10.613 -16.609 1.00 97.56 84 PRO A O 1
ATOM 625 N N . VAL A 1 85 ? -16.680 12.640 -16.795 1.00 96.88 85 VAL A N 1
ATOM 626 C CA . VAL A 1 85 ? -16.946 13.038 -15.399 1.00 96.88 85 VAL A CA 1
ATOM 627 C C . VAL A 1 85 ? -18.422 12.827 -15.024 1.00 96.88 85 VAL A C 1
ATOM 629 O O . VAL A 1 85 ? -18.742 12.434 -13.904 1.00 96.88 85 VAL A O 1
ATOM 632 N N . SER A 1 86 ? -19.352 13.040 -15.962 1.00 97.44 86 SER A N 1
ATOM 633 C CA . SER A 1 86 ? -20.778 12.764 -15.745 1.00 97.44 86 SER A CA 1
ATOM 634 C C . SER A 1 86 ? -21.080 11.288 -15.475 1.00 97.44 86 SER A C 1
ATOM 636 O O . SER A 1 86 ? -21.919 11.004 -14.626 1.00 97.44 86 SER A O 1
ATOM 638 N N . ALA A 1 87 ? -20.390 10.357 -16.138 1.00 97.56 87 ALA A N 1
ATOM 639 C CA . ALA A 1 87 ? -20.585 8.923 -15.938 1.00 97.56 87 ALA A CA 1
ATOM 640 C C . ALA A 1 87 ? -20.080 8.469 -14.559 1.00 97.56 87 ALA A C 1
ATOM 642 O O . ALA A 1 87 ? -20.728 7.654 -13.905 1.00 97.56 87 ALA A O 1
ATOM 643 N N . VAL A 1 88 ? -18.982 9.054 -14.067 1.00 96.88 88 VAL A N 1
ATOM 644 C CA . VAL A 1 88 ? -18.495 8.801 -12.699 1.00 96.88 88 VAL A CA 1
ATOM 645 C C . VAL A 1 88 ? -19.484 9.326 -11.655 1.00 96.88 88 VAL A C 1
ATOM 647 O O . VAL A 1 88 ? -19.805 8.613 -10.707 1.00 96.88 88 VAL A O 1
ATOM 650 N N . ARG A 1 89 ? -20.049 10.530 -11.847 1.00 97.38 89 ARG A N 1
ATOM 651 C CA . ARG A 1 89 ? -21.124 11.050 -10.974 1.00 97.38 89 ARG A CA 1
ATOM 652 C C . ARG A 1 89 ? -22.327 10.115 -10.939 1.00 97.38 89 ARG A C 1
ATOM 654 O O . ARG A 1 89 ? -22.872 9.863 -9.869 1.00 97.38 89 ARG A O 1
ATOM 661 N N . GLU A 1 90 ? -22.752 9.618 -12.096 1.00 97.19 90 GLU A N 1
ATOM 662 C CA . GLU A 1 90 ? -23.868 8.677 -12.187 1.00 97.19 90 GLU A CA 1
ATOM 663 C C . GLU A 1 90 ? -23.577 7.383 -11.425 1.00 97.19 90 GLU A C 1
ATOM 665 O O . GLU A 1 90 ? -24.442 6.939 -10.673 1.00 97.19 90 GLU A O 1
ATOM 670 N N . LEU A 1 91 ? -22.364 6.830 -11.543 1.00 96.81 91 LEU A N 1
ATOM 671 C CA . LEU A 1 91 ? -21.939 5.668 -10.762 1.00 96.81 91 LEU A CA 1
ATOM 672 C C . LEU A 1 91 ? -21.997 5.957 -9.254 1.00 96.81 91 LEU A C 1
ATOM 674 O O . LEU A 1 91 ? -22.645 5.222 -8.515 1.00 96.81 91 LEU A O 1
ATOM 678 N N . ILE A 1 92 ? -21.416 7.068 -8.793 1.00 96.44 92 ILE A N 1
ATOM 679 C CA . ILE A 1 92 ? -21.465 7.475 -7.378 1.00 96.44 92 ILE A CA 1
ATOM 680 C C . ILE A 1 92 ? -22.919 7.533 -6.880 1.00 96.44 92 ILE A C 1
ATOM 682 O O . ILE A 1 92 ? -23.249 6.995 -5.823 1.00 96.44 92 ILE A O 1
ATOM 686 N N . LEU A 1 93 ? -23.821 8.139 -7.657 1.00 96.06 93 LEU A N 1
ATOM 687 C CA . LEU A 1 93 ? -25.237 8.258 -7.304 1.00 96.06 93 LEU A CA 1
ATOM 688 C C . LEU A 1 93 ? -25.980 6.914 -7.320 1.00 96.06 93 LEU A C 1
ATOM 690 O O . LEU A 1 93 ? -26.850 6.704 -6.472 1.00 96.06 93 LEU A O 1
ATOM 694 N N . GLN A 1 94 ? -25.648 6.001 -8.238 1.00 95.62 94 GLN A N 1
ATOM 695 C CA . GLN A 1 94 ? -26.198 4.637 -8.266 1.00 95.62 94 GLN A CA 1
ATOM 696 C C . GLN A 1 94 ? -25.869 3.868 -6.982 1.00 95.62 94 GLN A C 1
ATOM 698 O O . GLN A 1 94 ? -26.712 3.119 -6.489 1.00 95.62 94 GLN A O 1
ATOM 703 N N . HIS A 1 95 ? -24.704 4.134 -6.393 1.00 95.06 95 HIS A N 1
ATOM 704 C CA . HIS A 1 95 ? -24.258 3.572 -5.117 1.00 95.06 95 HIS A CA 1
ATOM 705 C C . HIS A 1 95 ? -24.696 4.401 -3.894 1.00 95.06 95 HIS A C 1
ATOM 707 O O . HIS A 1 95 ? -24.181 4.234 -2.790 1.00 95.06 95 HIS A O 1
ATOM 713 N N . GLY A 1 96 ? -25.691 5.281 -4.063 1.00 95.31 96 GLY A N 1
ATOM 714 C CA . GLY A 1 96 ? -26.303 6.052 -2.979 1.00 95.31 96 GLY A CA 1
ATOM 715 C C . GLY A 1 96 ? -25.629 7.391 -2.670 1.00 95.31 96 GLY A C 1
ATOM 716 O O . GLY A 1 96 ? -26.075 8.071 -1.744 1.00 95.31 96 GLY A O 1
ATOM 717 N N . GLY A 1 97 ? -24.633 7.795 -3.461 1.00 95.50 97 GLY A N 1
ATOM 718 C CA . GLY A 1 97 ? -23.808 8.985 -3.260 1.00 95.50 97 GLY A CA 1
ATOM 719 C C . GLY A 1 97 ? -22.437 8.658 -2.669 1.00 95.50 97 GLY A C 1
ATOM 720 O O . GLY A 1 97 ? -22.069 7.498 -2.493 1.00 95.50 97 GLY A O 1
ATOM 721 N N . GLU A 1 98 ? -21.673 9.696 -2.351 1.00 93.75 98 GLU A N 1
ATOM 722 C CA . GLU A 1 98 ? -20.446 9.577 -1.558 1.00 93.75 98 GLU A CA 1
ATOM 723 C C . GLU A 1 98 ? -20.755 9.142 -0.121 1.00 93.75 98 GLU A C 1
ATOM 725 O O . GLU A 1 98 ? -21.797 9.493 0.448 1.00 93.75 98 GLU A O 1
ATOM 730 N N . HIS A 1 99 ? -19.826 8.405 0.489 1.00 92.00 99 HIS A N 1
ATOM 731 C CA . HIS A 1 99 ? -19.908 8.091 1.911 1.00 92.00 99 HIS A CA 1
ATOM 732 C C . HIS A 1 99 ? -19.932 9.394 2.741 1.00 92.00 99 HIS A C 1
ATOM 734 O O . HIS A 1 99 ? -19.223 10.339 2.407 1.00 92.00 99 HIS A O 1
ATOM 740 N N . PRO A 1 100 ? -20.716 9.506 3.830 1.00 84.69 100 PRO A N 1
ATOM 741 C CA . PRO A 1 100 ? -20.749 10.731 4.641 1.00 84.69 100 PRO A CA 1
ATOM 742 C C . PRO A 1 100 ? -19.387 11.108 5.249 1.00 84.69 100 PRO A C 1
ATOM 744 O O . PRO A 1 100 ? -19.140 12.285 5.492 1.00 84.69 100 PRO A O 1
ATOM 747 N N . ASP A 1 101 ? -18.507 10.123 5.434 1.00 75.38 101 ASP A N 1
ATOM 748 C CA . ASP A 1 101 ? -17.176 10.308 6.029 1.00 75.38 101 ASP A CA 1
ATOM 749 C C . ASP A 1 101 ? -16.077 10.592 4.986 1.00 75.38 101 ASP A C 1
ATOM 751 O O . ASP A 1 101 ? -14.893 10.499 5.289 1.00 75.38 101 ASP A O 1
ATOM 755 N N . GLN A 1 102 ? -16.454 10.932 3.750 1.00 77.69 102 GLN A N 1
ATOM 756 C CA . GLN A 1 102 ? -15.516 11.221 2.659 1.00 77.69 102 GLN A CA 1
ATOM 757 C C . GLN A 1 102 ? -14.647 12.467 2.921 1.00 77.69 102 GLN A C 1
ATOM 759 O O . GLN A 1 102 ? -13.505 12.528 2.474 1.00 77.69 102 GLN A O 1
ATOM 764 N N . ASP A 1 103 ? -15.198 13.436 3.665 1.00 61.44 103 ASP A N 1
ATOM 765 C CA . ASP A 1 103 ? -14.591 14.748 3.977 1.00 61.44 103 ASP A CA 1
ATOM 766 C C . ASP A 1 103 ? -13.837 14.713 5.299 1.00 61.44 103 ASP A C 1
ATOM 768 O O . ASP A 1 103 ? -13.266 15.715 5.748 1.00 61.44 103 ASP A O 1
ATOM 772 N N . VAL A 1 104 ? -13.807 13.540 5.932 1.00 54.62 104 VAL A N 1
ATOM 773 C CA . VAL A 1 104 ? -12.782 13.250 6.909 1.00 54.62 104 VAL A CA 1
ATOM 774 C C . VAL A 1 104 ? -11.508 13.129 6.078 1.00 54.62 104 VAL A C 1
ATOM 776 O O . VAL A 1 104 ? -10.996 12.046 5.818 1.00 54.62 104 VAL A O 1
ATOM 779 N N . THR A 1 105 ? -10.945 14.294 5.702 1.00 48.81 105 THR A N 1
ATOM 780 C CA . THR A 1 105 ? -9.499 14.467 5.805 1.00 48.81 105 THR A CA 1
ATOM 781 C C . THR A 1 105 ? -9.210 13.753 7.099 1.00 48.81 105 THR A C 1
ATOM 783 O O . THR A 1 105 ? -9.797 14.133 8.120 1.00 48.81 105 THR A O 1
ATOM 786 N N . LEU A 1 106 ? -8.459 12.661 7.042 1.00 46.81 106 LEU A N 1
ATOM 787 C CA . LEU A 1 106 ? -8.017 11.958 8.229 1.00 46.81 106 LEU A CA 1
ATOM 788 C C . LEU A 1 106 ? -7.028 12.913 8.909 1.00 46.81 106 LEU A C 1
ATOM 790 O O . LEU A 1 106 ? -5.825 12.703 8.956 1.00 46.81 106 LEU A O 1
ATOM 794 N N . ILE A 1 107 ? -7.544 14.066 9.349 1.00 45.28 107 ILE A N 1
ATOM 795 C CA . ILE A 1 107 ? -7.014 14.903 10.385 1.00 45.28 107 ILE A CA 1
ATOM 796 C C . ILE A 1 107 ? -7.014 13.906 11.498 1.00 45.28 107 ILE A C 1
ATOM 798 O O . ILE A 1 107 ? -8.072 13.574 12.039 1.00 45.28 107 ILE A O 1
ATOM 802 N N . ARG A 1 108 ? -5.816 13.370 11.704 1.00 51.34 108 ARG A N 1
ATOM 803 C CA . ARG A 1 108 ? -5.492 12.478 12.786 1.00 51.34 108 ARG A CA 1
ATOM 804 C C . ARG A 1 108 ? -6.336 12.927 13.972 1.00 51.34 108 ARG A C 1
ATOM 806 O O . ARG A 1 108 ? -6.215 14.101 14.360 1.00 51.34 108 ARG A O 1
ATOM 813 N N . PRO A 1 109 ? -7.290 12.100 14.414 1.00 54.81 109 PRO A N 1
ATOM 814 C CA . PRO A 1 109 ? -8.267 12.548 15.379 1.00 54.81 109 PRO A CA 1
ATOM 815 C C . PRO A 1 109 ? -7.555 13.138 16.584 1.00 54.81 109 PRO A C 1
ATOM 817 O O . PRO A 1 109 ? -6.402 12.797 16.856 1.00 54.81 109 PRO A O 1
ATOM 820 N N . SER A 1 110 ? -8.205 14.064 17.294 1.00 59.34 110 SER A N 1
ATOM 821 C CA . SER A 1 110 ? -7.589 14.657 18.478 1.00 59.34 110 SER A CA 1
ATOM 822 C C . SER A 1 110 ? -7.217 13.531 19.437 1.00 59.34 110 SER A C 1
ATOM 824 O O . SER A 1 110 ? -8.102 12.938 20.059 1.00 59.34 110 SER A O 1
ATOM 826 N N . LEU A 1 111 ? -5.922 13.225 19.506 1.00 72.88 111 LEU A N 1
ATOM 827 C CA . LEU A 1 111 ? -5.391 12.173 20.348 1.00 72.88 111 LEU A CA 1
ATOM 828 C C . LEU A 1 111 ? -5.848 12.488 21.777 1.00 72.88 111 LEU A C 1
ATOM 830 O O . LEU A 1 111 ? -5.601 13.581 22.299 1.00 72.88 111 LEU A O 1
ATOM 834 N N . LYS A 1 112 ? -6.590 11.558 22.379 1.00 75.81 112 LYS A N 1
ATOM 835 C CA . LYS A 1 112 ? -7.102 11.690 23.745 1.00 75.81 112 LYS A CA 1
ATOM 836 C C . LYS A 1 112 ? -6.129 11.032 24.693 1.00 75.81 112 LYS A C 1
ATOM 838 O O . LYS A 1 112 ? -5.773 9.870 24.497 1.00 75.81 112 LYS A O 1
ATOM 843 N N . ARG A 1 113 ? -5.774 11.733 25.767 1.00 77.69 113 ARG A N 1
ATOM 844 C CA . ARG A 1 113 ? -5.053 11.092 26.868 1.00 77.69 113 ARG A CA 1
ATOM 845 C C . ARG A 1 113 ? -5.938 10.058 27.555 1.00 77.69 113 ARG A C 1
ATOM 847 O O . ARG A 1 113 ? -7.166 10.156 27.529 1.00 77.69 113 ARG A O 1
ATOM 854 N N . HIS A 1 114 ? -5.303 9.089 28.206 1.00 75.81 114 HIS A N 1
ATOM 855 C CA . HIS A 1 114 ? -5.992 7.987 28.874 1.00 75.81 114 HIS A CA 1
ATOM 856 C C . HIS A 1 114 ? -7.035 8.426 29.914 1.00 75.81 114 HIS A C 1
ATOM 858 O O . HIS A 1 114 ? -8.029 7.729 30.115 1.00 75.81 114 HIS A O 1
ATOM 864 N N . GLU A 1 115 ? -6.874 9.595 30.543 1.00 78.88 115 GLU A N 1
ATOM 865 C CA . GLU A 1 115 ? -7.849 10.126 31.503 1.00 78.88 115 GLU A CA 1
ATOM 866 C C . GLU A 1 115 ? -9.165 10.590 30.853 1.00 78.88 115 GLU A C 1
ATOM 868 O O . GLU A 1 115 ? -10.153 10.821 31.552 1.00 78.88 115 GLU A O 1
ATOM 873 N N . GLU A 1 116 ? -9.188 10.744 29.529 1.00 84.81 116 GLU A N 1
ATOM 874 C CA . GLU A 1 116 ? -10.324 11.257 28.758 1.00 84.81 116 GLU A CA 1
ATOM 875 C C . GLU A 1 116 ? -11.140 10.140 28.087 1.00 84.81 116 GLU A C 1
ATOM 877 O O . GLU A 1 116 ? -12.151 10.414 27.433 1.00 84.81 116 GLU A O 1
ATOM 882 N N . TRP A 1 117 ? -10.728 8.879 28.243 1.00 88.81 117 TRP A N 1
ATOM 883 C CA . TRP A 1 117 ? -11.431 7.742 27.657 1.00 88.81 117 TRP A CA 1
ATOM 884 C C . TRP A 1 117 ? -12.774 7.486 28.342 1.00 88.81 117 TRP A C 1
ATOM 886 O O . TRP A 1 117 ? -12.955 7.708 29.543 1.00 88.81 117 TRP A O 1
ATOM 896 N N . ALA A 1 118 ? -13.743 6.986 27.574 1.00 89.00 118 ALA A N 1
ATOM 897 C CA . ALA A 1 118 ? -15.064 6.691 28.107 1.00 89.00 118 ALA A CA 1
ATOM 898 C C . ALA A 1 118 ? -14.979 5.601 29.204 1.00 89.00 118 ALA A C 1
ATOM 900 O O . ALA A 1 118 ? -14.528 4.487 28.931 1.00 89.00 118 ALA A O 1
ATOM 901 N N . PRO A 1 119 ? -15.461 5.856 30.438 1.00 88.38 119 PRO A N 1
ATOM 902 C CA . PRO A 1 119 ? -15.330 4.901 31.545 1.00 88.38 119 PRO A CA 1
ATOM 903 C C . PRO A 1 119 ? -16.153 3.619 31.339 1.00 88.38 119 PRO A C 1
ATOM 905 O O . PRO A 1 119 ? -15.913 2.604 31.986 1.00 88.38 119 PRO A O 1
ATOM 908 N N . ASP A 1 120 ? -17.135 3.654 30.437 1.00 92.31 120 ASP A N 1
ATOM 909 C CA . ASP A 1 120 ? -17.979 2.532 30.030 1.00 92.31 120 ASP A CA 1
ATOM 910 C C . ASP A 1 120 ? -17.583 1.945 28.661 1.00 92.31 120 ASP A C 1
ATOM 912 O O . ASP A 1 120 ? -18.328 1.135 28.103 1.00 92.31 120 ASP A O 1
ATOM 916 N N . LEU A 1 121 ? -16.418 2.320 28.115 1.00 93.69 121 LEU A N 1
ATOM 917 C CA . LEU A 1 121 ? -15.962 1.904 26.785 1.00 93.69 121 LEU A CA 1
ATOM 918 C C . LEU A 1 121 ? -15.977 0.385 26.615 1.00 93.69 121 LEU A C 1
ATOM 920 O O . LEU A 1 121 ? -16.545 -0.109 25.647 1.00 93.69 121 LEU A O 1
ATOM 924 N N . ALA A 1 122 ? -15.436 -0.362 27.582 1.00 92.31 122 ALA A N 1
ATOM 925 C CA . ALA A 1 122 ? -15.398 -1.824 27.532 1.00 92.31 122 ALA A CA 1
ATOM 926 C C . ALA A 1 122 ? -16.790 -2.458 27.343 1.00 92.31 122 ALA A C 1
ATOM 928 O O . ALA A 1 122 ? -16.901 -3.493 26.694 1.00 92.31 122 ALA A O 1
ATOM 929 N N . ALA A 1 123 ? -17.855 -1.840 27.872 1.00 92.56 123 ALA A N 1
ATOM 930 C CA . ALA A 1 123 ? -19.228 -2.298 27.664 1.00 92.56 123 ALA A CA 1
ATOM 931 C C . ALA A 1 123 ? -19.763 -1.921 26.269 1.00 92.56 123 ALA A C 1
ATOM 933 O O . ALA A 1 123 ? -20.508 -2.692 25.664 1.00 92.56 123 ALA A O 1
ATOM 934 N N . LYS A 1 124 ? -19.363 -0.754 25.748 1.00 94.19 124 LYS A N 1
ATOM 935 C CA . LYS A 1 124 ? -19.768 -0.234 24.432 1.00 94.19 124 LYS A CA 1
ATOM 936 C C . LYS A 1 124 ? -19.164 -0.984 23.247 1.00 94.19 124 LYS A C 1
ATOM 938 O O . LYS A 1 124 ? -19.751 -0.915 22.175 1.00 94.19 124 LYS A O 1
ATOM 943 N N . ILE A 1 125 ? -18.030 -1.660 23.439 1.00 96.19 125 ILE A N 1
ATOM 944 C CA . ILE A 1 125 ? -17.304 -2.358 22.364 1.00 96.19 125 ILE A CA 1
ATOM 945 C C . ILE A 1 125 ? -17.353 -3.886 22.472 1.00 96.19 125 ILE A C 1
ATOM 947 O O . ILE A 1 125 ? -16.589 -4.574 21.807 1.00 96.19 125 ILE A O 1
ATOM 951 N N . THR A 1 126 ? -18.208 -4.447 23.335 1.00 95.62 126 THR A N 1
ATOM 952 C CA . THR A 1 126 ? -18.249 -5.904 23.592 1.00 95.62 126 THR A CA 1
ATOM 953 C C . THR A 1 126 ? -18.450 -6.763 22.340 1.00 95.62 126 THR A C 1
ATOM 955 O O . THR A 1 126 ? -18.017 -7.917 22.321 1.00 95.62 126 THR A O 1
ATOM 958 N N . ASP A 1 127 ? -19.070 -6.203 21.306 1.00 96.19 127 ASP A N 1
ATOM 959 C CA . ASP A 1 127 ? -19.315 -6.817 20.006 1.00 96.19 127 ASP A CA 1
ATOM 960 C C . ASP A 1 127 ? -18.051 -6.999 19.149 1.00 96.19 127 ASP A C 1
ATOM 962 O O . ASP A 1 127 ? -18.056 -7.850 18.262 1.00 96.19 127 ASP A O 1
ATOM 966 N N . LEU A 1 128 ? -16.946 -6.303 19.450 1.00 97.19 128 LEU A N 1
ATOM 967 C CA . LEU A 1 128 ? -15.690 -6.448 18.699 1.00 97.19 128 LEU A CA 1
ATOM 968 C C . LEU A 1 128 ? -14.859 -7.683 19.086 1.00 97.19 128 LEU A C 1
ATOM 970 O O . LEU A 1 128 ? -13.794 -7.930 18.516 1.00 97.19 128 LEU A O 1
ATOM 974 N N . ARG A 1 129 ? -15.322 -8.484 20.053 1.00 97.81 129 ARG A N 1
ATOM 975 C CA . ARG A 1 129 ? -14.607 -9.685 20.495 1.00 97.81 129 ARG A CA 1
ATOM 976 C C . ARG A 1 129 ? -14.376 -10.648 19.328 1.00 97.81 129 ARG A C 1
ATOM 978 O O . ARG A 1 129 ? -15.335 -11.143 18.743 1.00 97.81 129 ARG A O 1
ATOM 985 N N . GLY A 1 130 ? -13.118 -11.009 19.085 1.00 96.94 130 GLY A N 1
ATOM 986 C CA . GLY A 1 130 ? -12.759 -11.965 18.036 1.00 96.94 130 GLY A CA 1
ATOM 987 C C . GLY A 1 130 ? -12.828 -11.409 16.613 1.00 96.94 130 GLY A C 1
ATOM 988 O O . GLY A 1 130 ? -12.699 -12.192 15.679 1.00 96.94 130 GLY A O 1
ATOM 989 N N . ARG A 1 131 ? -13.031 -10.096 16.417 1.00 96.94 131 ARG A N 1
ATOM 990 C CA . ARG A 1 131 ? -13.066 -9.502 15.068 1.00 96.94 131 ARG A CA 1
ATOM 991 C C . ARG A 1 131 ? -11.727 -9.614 14.335 1.00 96.94 131 ARG A C 1
ATOM 993 O O . ARG A 1 131 ? -11.734 -9.560 13.117 1.00 96.94 131 ARG A O 1
ATOM 1000 N N . LEU A 1 132 ? -10.622 -9.823 15.057 1.00 96.12 132 LEU A N 1
ATOM 1001 C CA . LEU A 1 132 ? -9.267 -9.958 14.510 1.00 96.12 132 LEU A CA 1
ATOM 1002 C C . LEU A 1 132 ? -8.672 -11.360 14.782 1.00 96.12 132 LEU A C 1
ATOM 1004 O O . LEU A 1 132 ? -7.484 -11.489 15.064 1.00 96.12 132 LEU A O 1
ATOM 1008 N N . ALA A 1 133 ? -9.503 -12.412 14.794 1.00 91.44 133 ALA A N 1
ATOM 1009 C CA . ALA A 1 133 ? -9.087 -13.771 15.170 1.00 91.44 133 ALA A CA 1
ATOM 1010 C C . ALA A 1 133 ? -8.449 -14.597 14.034 1.00 91.44 133 ALA A C 1
ATOM 1012 O O . ALA A 1 133 ? -7.517 -15.355 14.294 1.00 91.44 133 ALA A O 1
ATOM 1013 N N . ASP A 1 134 ? -8.933 -14.459 12.795 1.00 85.00 134 ASP A N 1
ATOM 1014 C CA . ASP A 1 134 ? -8.690 -15.425 11.707 1.00 85.00 134 ASP A CA 1
ATOM 1015 C C . ASP A 1 134 ? -7.939 -14.812 10.514 1.00 85.00 134 ASP A C 1
ATOM 1017 O O . ASP A 1 134 ? -8.300 -15.012 9.355 1.00 85.00 134 ASP A O 1
ATOM 1021 N N . GLY A 1 135 ? -6.886 -14.045 10.804 1.00 85.69 135 GLY A N 1
ATOM 1022 C CA . GLY A 1 135 ? -6.303 -13.145 9.813 1.00 85.69 135 GLY A CA 1
ATOM 1023 C C . GLY A 1 135 ? -7.240 -11.965 9.567 1.00 85.69 135 GLY A C 1
ATOM 1024 O O . GLY A 1 135 ? -8.463 -12.079 9.614 1.00 85.69 135 GLY A O 1
ATOM 1025 N N . PHE A 1 136 ? -6.662 -10.793 9.396 1.00 92.31 136 PHE A N 1
ATOM 1026 C CA . PHE A 1 136 ? -7.414 -9.565 9.220 1.00 92.31 136 PHE A CA 1
ATOM 1027 C C . PHE A 1 136 ? -6.648 -8.678 8.253 1.00 92.31 136 PHE A C 1
ATOM 1029 O O . PHE A 1 136 ? -5.420 -8.735 8.188 1.00 92.31 136 PHE A O 1
ATOM 1036 N N . SER A 1 137 ? -7.392 -7.899 7.486 1.00 89.06 137 SER A N 1
ATOM 1037 C CA . SER A 1 137 ? -6.864 -6.895 6.571 1.00 89.06 137 SER A CA 1
ATOM 1038 C C . SER A 1 137 ? -6.669 -5.557 7.284 1.00 89.06 137 SER A C 1
ATOM 1040 O O . SER A 1 137 ? -7.150 -5.335 8.401 1.00 89.06 137 SER A O 1
ATOM 1042 N N . GLU A 1 138 ? -6.019 -4.617 6.612 1.00 89.62 138 GLU A N 1
ATOM 1043 C CA . GLU A 1 138 ? -5.969 -3.215 7.015 1.00 89.62 138 GLU A CA 1
ATOM 1044 C C . GLU A 1 138 ? -7.364 -2.590 7.150 1.00 89.62 138 GLU A C 1
ATOM 1046 O O . GLU A 1 138 ? -7.560 -1.713 7.992 1.00 89.62 138 GLU A O 1
ATOM 1051 N N . TYR A 1 139 ? -8.356 -3.072 6.393 1.00 86.00 139 TYR A N 1
ATOM 1052 C CA . TYR A 1 139 ? -9.740 -2.603 6.495 1.00 86.00 139 TYR A CA 1
ATOM 1053 C C . TYR A 1 139 ? -10.416 -3.060 7.778 1.00 86.00 139 TYR A C 1
ATOM 1055 O O . TYR A 1 139 ? -11.110 -2.269 8.417 1.00 86.00 139 TYR A O 1
ATOM 1063 N N . ASP A 1 140 ? -10.192 -4.310 8.180 1.00 91.50 140 ASP A N 1
ATOM 1064 C CA . ASP A 1 140 ? -10.703 -4.828 9.449 1.00 91.50 140 ASP A CA 1
ATOM 1065 C C . ASP A 1 140 ? -10.104 -4.038 10.622 1.00 91.50 140 ASP A C 1
ATOM 1067 O O . ASP A 1 140 ? -10.820 -3.674 11.557 1.00 91.50 140 ASP A O 1
ATOM 1071 N N . VAL A 1 141 ? -8.808 -3.703 10.549 1.00 94.88 141 VAL A N 1
ATOM 1072 C CA . VAL A 1 141 ? -8.148 -2.816 11.521 1.00 94.88 141 VAL A CA 1
ATOM 1073 C C . VAL A 1 141 ? -8.808 -1.441 11.537 1.00 94.88 141 VAL A C 1
ATOM 1075 O O . VAL A 1 141 ? -9.178 -0.970 12.612 1.00 94.88 141 VAL A O 1
ATOM 1078 N N . GLN A 1 142 ? -8.996 -0.809 10.375 1.00 90.19 142 GLN A N 1
ATOM 1079 C CA . GLN A 1 142 ? -9.617 0.515 10.289 1.00 90.19 142 GLN A CA 1
ATOM 1080 C C . GLN A 1 142 ? -11.043 0.520 10.855 1.00 90.19 142 GLN A C 1
ATOM 1082 O O . GLN A 1 142 ? -11.398 1.424 11.610 1.00 90.19 142 GLN A O 1
ATOM 1087 N N . GLU A 1 143 ? -11.853 -0.494 10.539 1.00 87.62 143 GLU A N 1
ATOM 1088 C CA . GLU A 1 143 ? -13.222 -0.615 11.047 1.00 87.62 143 GLU A CA 1
ATOM 1089 C C . GLU A 1 143 ? -13.233 -0.779 12.573 1.00 87.62 143 GLU A C 1
ATOM 1091 O O . GLU A 1 143 ? -13.948 -0.063 13.277 1.00 87.62 143 GLU A O 1
ATOM 1096 N N . VAL A 1 144 ? -12.425 -1.702 13.105 1.00 95.12 144 VAL A N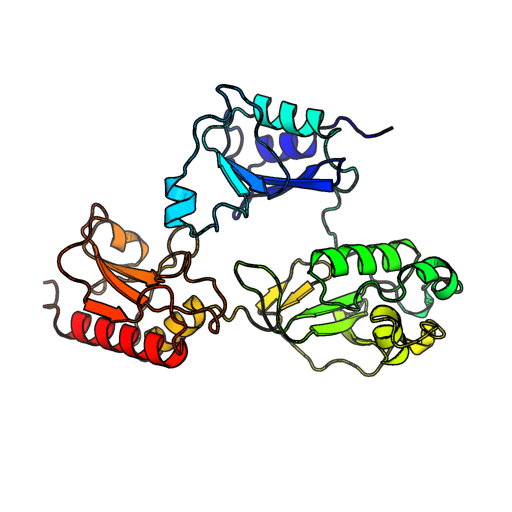 1
ATOM 1097 C CA . VAL A 1 144 ? -12.383 -2.000 14.543 1.00 95.12 144 VAL A CA 1
ATOM 1098 C C . VAL A 1 144 ? -11.821 -0.818 15.333 1.00 95.12 144 VAL A C 1
ATOM 1100 O O . VAL A 1 144 ? -12.386 -0.454 16.368 1.00 95.12 144 VAL A O 1
ATOM 1103 N N . PHE A 1 145 ? -10.726 -0.208 14.876 1.00 95.31 145 PHE A N 1
ATOM 1104 C CA . PHE A 1 145 ? -10.057 0.874 15.604 1.00 95.31 145 PHE A CA 1
ATOM 1105 C C . PHE A 1 145 ? -10.843 2.176 15.511 1.00 95.31 145 PHE A C 1
ATOM 1107 O O . PHE A 1 145 ? -11.060 2.808 16.547 1.00 95.31 145 PHE A O 1
ATOM 1114 N N . GLY A 1 146 ? -11.388 2.499 14.335 1.00 90.06 146 GLY A N 1
ATOM 1115 C CA . GLY A 1 146 ? -12.323 3.612 14.180 1.00 90.06 146 GLY A CA 1
ATOM 1116 C C . GLY A 1 146 ? -13.553 3.456 15.073 1.00 90.06 146 GLY A C 1
ATOM 1117 O O . GLY A 1 146 ? -13.932 4.389 15.777 1.00 90.06 146 GLY A O 1
ATOM 1118 N N . TYR A 1 147 ? -14.123 2.248 15.169 1.00 92.31 147 TYR A N 1
ATOM 1119 C CA . TYR A 1 147 ? -15.260 2.009 16.059 1.00 92.31 147 TYR A CA 1
ATOM 1120 C C . TYR A 1 147 ? -14.914 2.208 17.543 1.00 92.31 147 TYR A C 1
ATOM 1122 O O . TYR A 1 147 ? -15.709 2.782 18.291 1.00 92.31 147 TYR A O 1
ATOM 1130 N N . ILE A 1 148 ? -13.742 1.752 18.001 1.00 94.19 148 ILE A N 1
ATOM 1131 C CA . ILE A 1 148 ? -13.281 1.979 19.383 1.00 94.19 148 ILE A CA 1
ATOM 1132 C C . ILE A 1 148 ? -13.158 3.477 19.660 1.00 94.19 148 ILE A C 1
ATOM 1134 O O . ILE A 1 148 ? -13.632 3.963 20.694 1.00 94.19 148 ILE A O 1
ATOM 1138 N N . GLU A 1 149 ? -12.556 4.203 18.729 1.00 90.38 149 GLU A N 1
ATOM 1139 C CA . GLU A 1 149 ? -12.353 5.638 18.824 1.00 90.38 149 GLU A CA 1
ATOM 1140 C C . GLU A 1 149 ? -13.688 6.402 18.897 1.00 90.38 149 GLU A C 1
ATOM 1142 O O . GLU A 1 149 ? -13.900 7.200 19.820 1.00 90.38 149 GLU A O 1
ATOM 1147 N N . ASP A 1 150 ? -14.640 6.063 18.023 1.00 88.50 150 ASP A N 1
ATOM 1148 C CA . ASP A 1 150 ? -16.000 6.616 17.976 1.00 88.50 150 ASP A CA 1
ATOM 1149 C C . ASP A 1 150 ? -16.766 6.423 19.291 1.00 88.50 150 ASP A C 1
ATOM 1151 O O . ASP A 1 150 ? -17.617 7.235 19.674 1.00 88.50 150 ASP A O 1
ATOM 1155 N N . LYS A 1 151 ? -16.477 5.346 20.032 1.00 93.06 151 LYS A N 1
ATOM 1156 C CA . LYS A 1 151 ? -17.056 5.103 21.367 1.00 93.06 151 LYS A CA 1
ATOM 1157 C C . LYS A 1 151 ? -16.356 5.869 22.488 1.00 93.06 151 LYS A C 1
ATOM 1159 O O . LYS A 1 151 ? -16.754 5.737 23.651 1.00 93.06 151 LYS A O 1
ATOM 1164 N N . GLY A 1 152 ? -15.394 6.722 22.149 1.00 90.19 152 GLY A N 1
ATOM 1165 C CA . GLY A 1 152 ? -14.600 7.514 23.078 1.00 90.19 152 GLY A CA 1
ATOM 1166 C C . GLY A 1 152 ? -13.376 6.769 23.601 1.00 90.19 152 GLY A C 1
ATOM 1167 O O . GLY A 1 152 ? -12.966 7.034 24.730 1.00 90.19 152 GLY A O 1
ATOM 1168 N N . GLY A 1 153 ? -12.850 5.819 22.830 1.00 91.44 153 GLY A N 1
ATOM 1169 C CA . GLY A 1 153 ? -11.626 5.095 23.146 1.00 91.44 153 GLY A CA 1
ATOM 1170 C C . GLY A 1 153 ? -10.338 5.800 22.719 1.00 91.44 153 GLY A C 1
ATOM 1171 O O . GLY A 1 153 ? -10.385 6.940 22.247 1.00 91.44 153 GLY A O 1
ATOM 1172 N N . PRO A 1 154 ? -9.188 5.136 22.934 1.00 92.19 154 PRO A N 1
ATOM 1173 C CA . PRO A 1 154 ? -7.899 5.568 22.401 1.00 92.19 154 PRO A CA 1
ATOM 1174 C C . PRO A 1 154 ? -7.855 5.572 20.875 1.00 92.19 154 PRO A C 1
ATOM 1176 O O . PRO A 1 154 ? -8.590 4.826 20.231 1.00 92.19 154 PRO A O 1
ATOM 1179 N N . VAL A 1 155 ? -6.890 6.316 20.330 1.00 91.38 155 VAL A N 1
ATOM 1180 C CA . VAL A 1 155 ? -6.402 6.088 18.967 1.00 91.38 155 VAL A CA 1
ATOM 1181 C C . VAL A 1 155 ? -5.436 4.909 19.012 1.00 91.38 155 VAL A C 1
ATOM 1183 O O . VAL A 1 155 ? -4.426 4.927 19.722 1.00 91.38 155 VAL A O 1
ATOM 1186 N N . LEU A 1 156 ? -5.805 3.848 18.307 1.00 94.75 156 LEU A N 1
ATOM 1187 C CA . LEU A 1 156 ? -5.025 2.624 18.201 1.00 94.75 156 LEU A CA 1
ATOM 1188 C C . LEU A 1 156 ? -4.329 2.573 16.847 1.00 94.75 156 LEU A C 1
ATOM 1190 O O . LEU A 1 156 ? -4.808 3.144 15.879 1.00 94.75 156 LEU A O 1
ATOM 1194 N N . ALA A 1 157 ? -3.220 1.856 16.775 1.00 95.50 157 ALA A N 1
ATOM 1195 C CA . ALA A 1 157 ? -2.448 1.670 15.560 1.00 95.50 157 ALA A CA 1
ATOM 1196 C C . ALA A 1 157 ? -2.043 0.203 15.410 1.00 95.50 157 ALA A C 1
ATOM 1198 O O . ALA A 1 157 ? -1.789 -0.493 16.391 1.00 95.50 157 ALA A O 1
ATOM 1199 N N . CYS A 1 158 ? -1.997 -0.284 14.181 1.00 96.75 158 CYS A N 1
ATOM 1200 C CA . CYS A 1 158 ? -1.457 -1.574 13.806 1.00 96.75 158 CYS A CA 1
ATOM 1201 C C . CYS A 1 158 ? -0.131 -1.332 13.093 1.00 96.75 158 CYS A C 1
ATOM 1203 O O . CYS A 1 158 ? -0.073 -0.668 12.058 1.00 96.75 158 CYS A O 1
ATOM 1205 N N . LEU A 1 159 ? 0.935 -1.851 13.688 1.00 96.31 159 LEU A N 1
ATOM 1206 C CA . LEU A 1 159 ? 2.255 -1.904 13.096 1.00 96.31 159 LEU A CA 1
ATOM 1207 C C . LEU A 1 159 ? 2.418 -3.256 12.409 1.00 96.31 159 LEU A C 1
ATOM 1209 O O . LEU A 1 159 ? 2.516 -4.294 13.063 1.00 96.31 159 LEU A O 1
ATOM 1213 N N . TRP A 1 160 ? 2.418 -3.214 11.092 1.00 95.38 160 TRP A N 1
ATOM 1214 C CA . TRP A 1 160 ? 2.646 -4.323 10.190 1.00 95.38 160 TRP A CA 1
ATOM 1215 C C . TRP A 1 160 ? 4.139 -4.496 9.942 1.00 95.38 160 TRP A C 1
ATOM 1217 O O . TRP A 1 160 ? 4.917 -3.536 9.975 1.00 95.38 160 TRP A O 1
ATOM 1227 N N . GLU A 1 161 ? 4.539 -5.731 9.671 1.00 91.31 161 GLU A N 1
ATOM 1228 C CA . GLU A 1 161 ? 5.916 -6.026 9.297 1.00 91.31 161 GLU A CA 1
ATOM 1229 C C . GLU A 1 161 ? 6.253 -5.398 7.945 1.00 91.31 161 GLU A C 1
ATOM 1231 O O . GLU A 1 161 ? 7.342 -4.846 7.800 1.00 91.31 161 GLU A O 1
ATOM 1236 N N . TYR A 1 162 ? 5.321 -5.438 6.988 1.00 85.88 162 TYR A N 1
ATOM 1237 C CA . TYR A 1 162 ? 5.512 -4.840 5.672 1.00 85.88 162 TYR A CA 1
ATOM 1238 C C . TYR A 1 162 ? 4.216 -4.322 5.027 1.00 85.88 162 TYR A C 1
ATOM 1240 O O . TYR A 1 162 ? 3.111 -4.649 5.465 1.00 85.88 162 TYR A O 1
ATOM 1248 N N . ILE A 1 163 ? 4.369 -3.537 3.960 1.00 85.06 163 ILE A N 1
ATOM 1249 C CA . ILE A 1 163 ? 3.338 -3.245 2.956 1.00 85.06 163 ILE A CA 1
ATOM 1250 C C . ILE A 1 163 ? 3.854 -3.620 1.559 1.00 85.06 163 ILE A C 1
ATOM 1252 O O . ILE A 1 163 ? 5.033 -3.433 1.259 1.00 85.06 163 ILE A O 1
ATOM 1256 N N . ASN A 1 164 ? 2.980 -4.155 0.712 1.00 78.94 164 ASN A N 1
ATOM 1257 C CA . ASN A 1 164 ? 3.251 -4.461 -0.691 1.00 78.94 164 ASN A CA 1
ATOM 1258 C C . ASN A 1 164 ? 2.024 -4.115 -1.563 1.00 78.94 164 ASN A C 1
ATOM 1260 O O . ASN A 1 164 ? 1.074 -3.487 -1.091 1.00 78.94 164 ASN A O 1
ATOM 1264 N N . GLN A 1 165 ? 2.034 -4.519 -2.834 1.00 68.81 165 GLN A N 1
ATOM 1265 C CA . GLN A 1 165 ? 0.919 -4.294 -3.765 1.00 68.81 165 GLN A CA 1
ATOM 1266 C C . GLN A 1 165 ? -0.429 -4.895 -3.314 1.00 68.81 165 GLN A C 1
ATOM 1268 O O . GLN A 1 165 ? -1.478 -4.374 -3.683 1.00 68.81 165 GLN A O 1
ATOM 1273 N N . ASP A 1 166 ? -0.403 -5.972 -2.524 1.00 71.19 166 ASP A N 1
ATOM 1274 C CA . ASP A 1 166 ? -1.593 -6.677 -2.038 1.00 71.19 166 ASP A CA 1
ATOM 1275 C C . ASP A 1 166 ? -2.109 -6.081 -0.714 1.00 71.19 166 ASP A C 1
ATOM 1277 O O . ASP A 1 166 ? -3.160 -6.484 -0.216 1.00 71.19 166 ASP A O 1
ATOM 1281 N N . GLY A 1 167 ? -1.387 -5.106 -0.150 1.00 81.44 167 GLY A N 1
ATOM 1282 C CA . GLY A 1 167 ? -1.732 -4.404 1.080 1.00 81.44 167 GLY A CA 1
ATOM 1283 C C . GLY A 1 167 ? -0.719 -4.629 2.200 1.00 81.44 167 GLY A C 1
ATOM 1284 O O . GLY A 1 167 ? 0.470 -4.871 1.979 1.00 81.44 167 GLY A O 1
ATOM 1285 N N . PHE A 1 168 ? -1.181 -4.479 3.437 1.00 87.75 168 PHE A N 1
ATOM 1286 C CA . PHE A 1 168 ? -0.341 -4.670 4.614 1.00 87.75 168 PHE A CA 1
ATOM 1287 C C . PHE A 1 168 ? -0.225 -6.155 4.985 1.00 87.75 168 PHE A C 1
ATOM 1289 O O . PHE A 1 168 ? -1.183 -6.915 4.849 1.00 87.75 168 PHE A O 1
ATOM 1296 N N . GLY A 1 169 ? 0.935 -6.574 5.503 1.00 86.81 169 GLY A N 1
ATOM 1297 C CA . GLY A 1 169 ? 1.186 -7.983 5.798 1.00 86.81 169 GLY A CA 1
ATOM 1298 C C . GLY A 1 169 ? 2.244 -8.273 6.864 1.00 86.81 169 GLY A C 1
ATOM 1299 O O . GLY A 1 169 ? 2.871 -7.386 7.452 1.00 86.81 169 GLY A O 1
ATOM 1300 N N . GLY A 1 170 ? 2.410 -9.573 7.123 1.00 86.31 170 GLY A N 1
ATOM 1301 C CA . GLY A 1 170 ? 3.368 -10.137 8.074 1.00 86.31 170 GLY A CA 1
ATOM 1302 C C . GLY A 1 170 ? 2.917 -10.105 9.538 1.00 86.31 170 GLY A C 1
ATOM 1303 O O . GLY A 1 170 ? 1.724 -10.126 9.849 1.00 86.31 170 GLY A O 1
ATOM 1304 N N . THR A 1 171 ? 3.880 -10.129 10.463 1.00 85.00 171 THR A N 1
ATOM 1305 C CA . THR A 1 171 ? 3.567 -10.104 11.902 1.00 85.00 171 THR A CA 1
ATOM 1306 C C . THR A 1 171 ? 3.071 -8.724 12.316 1.00 85.00 171 THR A C 1
ATOM 1308 O O . THR A 1 171 ? 3.734 -7.722 12.068 1.00 85.00 171 THR A O 1
ATOM 1311 N N . THR A 1 172 ? 1.933 -8.672 13.004 1.00 89.75 172 THR A N 1
ATOM 1312 C CA . THR A 1 172 ? 1.330 -7.413 13.454 1.00 89.75 172 THR A CA 1
ATOM 1313 C C . THR A 1 172 ? 1.561 -7.156 14.936 1.00 89.75 172 THR A C 1
ATOM 1315 O O . THR A 1 172 ? 1.431 -8.062 15.766 1.00 89.75 172 THR A O 1
ATOM 1318 N N . GLN A 1 173 ? 1.781 -5.896 15.289 1.00 95.00 173 GLN A N 1
ATOM 1319 C CA . GLN A 1 173 ? 1.752 -5.407 16.660 1.00 95.00 173 GLN A CA 1
ATOM 1320 C C . GLN A 1 173 ? 0.683 -4.321 16.800 1.00 95.00 173 GLN A C 1
ATOM 1322 O O . GLN A 1 173 ? 0.658 -3.368 16.030 1.00 95.00 173 GLN A O 1
ATOM 1327 N N . PHE A 1 174 ? -0.184 -4.435 17.807 1.00 96.56 174 PHE A N 1
ATOM 1328 C CA . PHE A 1 174 ? -1.143 -3.375 18.119 1.00 96.56 174 PHE A CA 1
ATOM 1329 C C . PHE A 1 174 ? -0.568 -2.407 19.147 1.00 96.56 174 PHE A C 1
ATOM 1331 O O . PHE A 1 174 ? -0.034 -2.808 20.188 1.00 96.56 174 PHE A O 1
ATOM 1338 N N . LEU A 1 175 ? -0.711 -1.127 18.841 1.00 96.44 175 LEU A N 1
ATOM 1339 C CA . LEU A 1 175 ? -0.151 -0.002 19.559 1.00 96.44 175 LEU A CA 1
ATOM 1340 C C . LEU A 1 175 ? -1.266 0.966 19.969 1.00 96.44 175 LEU A C 1
ATOM 1342 O O . LEU A 1 175 ? -2.306 1.060 19.322 1.00 96.44 175 LEU A O 1
ATOM 1346 N N . TYR A 1 176 ? -1.029 1.704 21.042 1.00 94.31 176 TYR A N 1
ATOM 1347 C CA . TYR A 1 176 ? -1.705 2.958 21.349 1.00 94.31 176 TYR A CA 1
ATOM 1348 C C . TYR A 1 176 ? -0.811 4.105 20.896 1.00 94.31 176 TYR A C 1
ATOM 1350 O O . TYR A 1 176 ? 0.392 4.083 21.176 1.00 94.31 176 TYR A O 1
ATOM 1358 N N . GLU A 1 177 ? -1.405 5.097 20.241 1.00 92.00 177 GLU A N 1
ATOM 1359 C CA . GLU A 1 177 ? -0.728 6.346 19.935 1.00 92.00 177 GLU A CA 1
ATOM 1360 C C . GLU A 1 177 ? -1.107 7.439 20.940 1.00 92.00 177 GLU A C 1
ATOM 1362 O O . GLU A 1 177 ? -2.274 7.795 21.107 1.00 92.00 177 GLU A O 1
ATOM 1367 N N . ASP A 1 178 ? -0.095 7.989 21.597 1.00 90.31 178 ASP A N 1
ATOM 1368 C CA . ASP A 1 178 ? -0.239 9.052 22.577 1.00 90.31 178 ASP A CA 1
ATOM 1369 C C . ASP A 1 178 ? -0.264 10.449 21.929 1.00 90.31 178 ASP A C 1
ATOM 1371 O O . ASP A 1 178 ? 0.403 10.649 20.913 1.00 90.31 178 ASP A O 1
ATOM 1375 N N . PRO A 1 179 ? -0.957 11.453 22.512 1.00 86.00 179 PRO A N 1
ATOM 1376 C CA . PRO A 1 179 ? -1.008 12.813 21.967 1.00 86.00 179 PRO A CA 1
ATOM 1377 C C . PRO A 1 179 ? 0.342 13.489 21.753 1.00 86.00 179 PRO A C 1
ATOM 1379 O O . PRO A 1 179 ? 0.440 14.386 20.915 1.00 86.00 179 PRO A O 1
ATOM 1382 N N . ASP A 1 180 ? 1.374 13.057 22.476 1.00 87.06 180 ASP A N 1
ATOM 138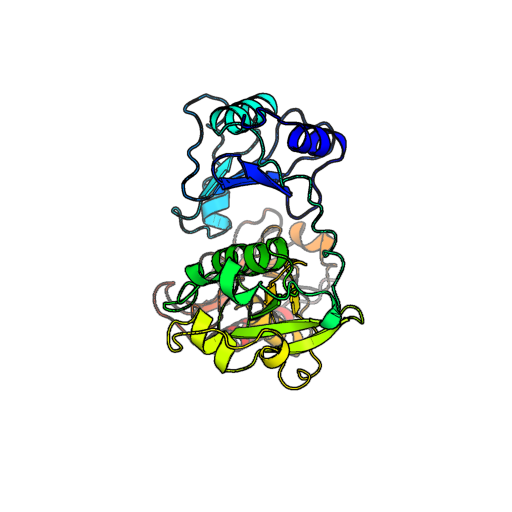3 C CA . ASP A 1 180 ? 2.737 13.555 22.308 1.00 87.06 180 ASP A CA 1
ATOM 1384 C C . ASP A 1 180 ? 3.503 12.833 21.170 1.00 87.06 180 ASP A C 1
ATOM 1386 O O . ASP A 1 180 ? 4.696 13.069 20.973 1.00 87.06 180 ASP A O 1
ATOM 1390 N N . GLY A 1 181 ? 2.828 11.967 20.401 1.00 86.00 181 GLY A N 1
ATOM 1391 C CA . GLY A 1 181 ? 3.372 11.193 19.279 1.00 86.00 181 GLY A CA 1
ATOM 1392 C C . GLY A 1 181 ? 4.118 9.919 19.690 1.00 86.00 181 GLY A C 1
ATOM 1393 O O . GLY A 1 181 ? 4.818 9.325 18.872 1.00 86.00 181 GLY A O 1
ATOM 1394 N N . GLY A 1 182 ? 4.017 9.518 20.959 1.00 92.00 182 GLY A N 1
ATOM 1395 C CA . GLY A 1 182 ? 4.608 8.280 21.465 1.00 92.00 182 GLY A CA 1
ATOM 1396 C C . GLY A 1 182 ? 3.756 7.053 21.140 1.00 92.00 182 GLY A C 1
ATOM 1397 O O . GLY A 1 182 ? 2.538 7.151 21.033 1.00 92.00 182 GLY A O 1
ATOM 1398 N N . PHE A 1 183 ? 4.391 5.885 21.053 1.00 95.12 183 PHE A N 1
ATOM 1399 C CA . PHE A 1 183 ? 3.698 4.608 20.881 1.00 95.12 183 PHE A CA 1
ATOM 1400 C C . PHE A 1 183 ? 3.858 3.729 22.120 1.00 95.12 183 PHE A C 1
ATOM 1402 O O . PHE A 1 183 ? 4.938 3.648 22.708 1.00 95.12 183 PHE A O 1
ATOM 1409 N N . PHE A 1 184 ? 2.788 3.039 22.500 1.00 95.56 184 PHE A N 1
ATOM 1410 C CA . PHE A 1 184 ? 2.776 2.078 23.603 1.00 95.56 184 PHE A CA 1
ATOM 1411 C C . PHE A 1 184 ? 2.197 0.758 23.125 1.00 95.56 184 PHE A C 1
ATOM 1413 O O . PHE A 1 184 ? 1.251 0.741 22.343 1.00 95.56 184 PHE A O 1
ATOM 1420 N N . GLN A 1 185 ? 2.731 -0.356 23.610 1.00 96.31 185 GLN A N 1
ATOM 1421 C CA . GLN A 1 185 ? 2.181 -1.666 23.282 1.00 96.31 185 GLN A CA 1
ATOM 1422 C C . GLN A 1 185 ? 0.810 -1.838 23.936 1.00 96.31 185 GLN A C 1
ATOM 1424 O O . GLN A 1 185 ? 0.616 -1.443 25.087 1.00 96.31 185 GLN A O 1
ATOM 1429 N N . LEU A 1 186 ? -0.132 -2.474 23.242 1.00 96.06 186 LEU A N 1
ATOM 1430 C CA . LEU A 1 186 ? -1.375 -2.899 23.880 1.00 96.06 186 LEU A CA 1
ATOM 1431 C C . LEU A 1 186 ? -1.159 -4.158 24.723 1.00 96.06 186 LEU A C 1
ATOM 1433 O O . LEU A 1 186 ? -0.377 -5.048 24.382 1.00 96.06 186 LEU A O 1
ATOM 1437 N N . SER A 1 187 ? -1.872 -4.248 25.842 1.00 95.94 187 SER A N 1
ATOM 1438 C CA . SER A 1 187 ? -1.763 -5.378 26.755 1.00 95.94 187 SER A CA 1
ATOM 1439 C C . SER A 1 187 ? -2.294 -6.664 26.123 1.00 95.94 187 SER A C 1
ATOM 1441 O O . SER A 1 187 ? -3.264 -6.673 25.362 1.00 95.94 187 SER A O 1
ATOM 1443 N N . THR A 1 188 ? -1.699 -7.796 26.503 1.00 94.94 188 THR A N 1
ATOM 1444 C CA . THR A 1 188 ? -2.098 -9.123 25.998 1.00 94.94 188 THR A CA 1
ATOM 1445 C C . THR A 1 188 ? -3.532 -9.509 26.365 1.00 94.94 188 THR A C 1
ATOM 1447 O O . THR A 1 188 ? -4.126 -10.380 25.732 1.00 94.94 188 THR A O 1
ATOM 1450 N N . ALA A 1 189 ? -4.113 -8.875 27.389 1.00 94.94 189 ALA A N 1
ATOM 1451 C CA . ALA A 1 189 ? -5.519 -9.053 27.730 1.00 94.94 189 ALA A CA 1
ATOM 1452 C C . ALA A 1 189 ? -6.432 -8.439 26.660 1.00 94.94 189 ALA A C 1
ATOM 1454 O O . ALA A 1 189 ? -7.390 -9.088 26.239 1.00 94.94 189 ALA A O 1
ATOM 1455 N N . PHE A 1 190 ? -6.111 -7.226 26.206 1.00 96.19 190 PHE A N 1
ATOM 1456 C CA . PHE A 1 190 ? -6.881 -6.525 25.187 1.00 96.19 190 PHE A CA 1
ATOM 1457 C C . PHE A 1 190 ? -6.698 -7.158 23.804 1.00 96.19 190 PHE A C 1
ATOM 1459 O O . PHE A 1 190 ? -7.683 -7.493 23.146 1.00 96.19 190 PHE A O 1
ATOM 1466 N N . THR A 1 191 ? -5.455 -7.421 23.391 1.00 95.88 191 THR A N 1
ATOM 1467 C CA . THR A 1 191 ? -5.185 -8.055 22.089 1.00 95.88 191 THR A CA 1
ATOM 1468 C C . THR A 1 191 ? -5.741 -9.479 22.027 1.00 95.88 191 THR A C 1
ATOM 1470 O O . THR A 1 191 ? -6.385 -9.844 21.047 1.00 95.88 191 THR A O 1
ATOM 1473 N N . GLY A 1 192 ? -5.627 -10.248 23.116 1.00 96.50 192 GLY A N 1
ATOM 1474 C CA . GLY A 1 192 ? -6.254 -11.564 23.231 1.00 96.50 192 GLY A CA 1
ATOM 1475 C C . GLY A 1 192 ? -7.787 -11.516 23.214 1.00 96.50 192 GLY A C 1
ATOM 1476 O O . GLY A 1 192 ? -8.440 -12.493 22.867 1.00 96.50 192 GLY A O 1
ATOM 1477 N N . TRP A 1 193 ? -8.412 -10.400 23.589 1.00 97.88 193 TRP A N 1
ATOM 1478 C CA . TRP A 1 193 ? -9.859 -10.231 23.440 1.00 97.88 193 TRP A CA 1
ATOM 1479 C C . TRP A 1 193 ? -10.253 -9.921 21.988 1.00 97.88 193 TRP A C 1
ATOM 1481 O O . TRP A 1 193 ? -11.230 -10.497 21.498 1.00 97.88 193 TRP A O 1
ATOM 1491 N N . LEU A 1 194 ? -9.470 -9.101 21.278 1.00 97.19 194 LEU A N 1
ATOM 1492 C CA . LEU A 1 194 ? -9.656 -8.840 19.843 1.00 97.19 194 LEU A CA 1
ATOM 1493 C C . LEU A 1 194 ? -9.492 -10.108 18.991 1.00 97.19 194 LEU A C 1
ATOM 1495 O O . LEU A 1 194 ? -10.255 -10.289 18.045 1.00 97.19 194 LEU A O 1
ATOM 1499 N N . SER A 1 195 ? -8.592 -11.021 19.371 1.00 96.50 195 SER A N 1
ATOM 1500 C CA . SER A 1 195 ? -8.455 -12.349 18.747 1.00 96.50 195 SER A CA 1
ATOM 1501 C C . SER A 1 195 ? -9.444 -13.396 19.282 1.00 96.50 195 SER A C 1
ATOM 1503 O O . SER A 1 195 ? -9.479 -14.534 18.827 1.00 96.50 195 SER A O 1
ATOM 1505 N N . GLY A 1 196 ? -10.272 -13.045 20.272 1.00 96.75 196 GLY A N 1
ATOM 1506 C CA . GLY A 1 196 ? -11.289 -13.929 20.850 1.00 96.75 196 GLY A CA 1
ATOM 1507 C C . GLY A 1 196 ? -10.777 -14.925 21.900 1.00 96.75 196 GLY A C 1
ATOM 1508 O O . GLY A 1 196 ? -11.598 -15.553 22.582 1.00 96.75 196 GLY A O 1
ATOM 1509 N N . GLU A 1 197 ? -9.463 -15.027 22.112 1.00 97.31 197 GLU A N 1
ATOM 1510 C CA . GLU A 1 197 ? -8.824 -15.850 23.151 1.00 97.31 197 GLU A CA 1
ATOM 1511 C C . GLU A 1 197 ? -9.263 -15.482 24.576 1.00 97.31 197 GLU A C 1
ATOM 1513 O O . GLU A 1 197 ? -9.332 -16.335 25.467 1.00 97.31 197 GLU A O 1
ATOM 1518 N N . LYS A 1 198 ? -9.565 -14.203 24.818 1.00 97.44 198 LYS A N 1
ATOM 1519 C CA . LYS A 1 198 ? -10.070 -13.692 26.095 1.00 97.44 198 LYS A CA 1
ATOM 1520 C C . LYS A 1 198 ? -11.558 -13.375 25.998 1.00 97.44 198 LYS A C 1
ATOM 1522 O O . LYS A 1 198 ? -12.080 -12.940 24.974 1.00 97.44 198 LYS A O 1
ATOM 1527 N N . ALA A 1 199 ? -12.267 -13.603 27.101 1.00 97.00 199 ALA A N 1
ATOM 1528 C CA . ALA A 1 199 ? -13.700 -13.327 27.190 1.00 97.00 199 ALA A CA 1
ATOM 1529 C C . ALA A 1 199 ? -14.006 -11.829 27.359 1.00 97.00 199 ALA A C 1
ATOM 1531 O O . ALA A 1 199 ? -15.073 -11.378 26.953 1.00 97.00 199 ALA A O 1
ATOM 1532 N N . THR A 1 200 ? -13.085 -11.068 27.955 1.00 95.56 200 THR A N 1
ATOM 1533 C CA . THR A 1 200 ? -13.245 -9.638 28.240 1.00 95.56 200 THR A CA 1
ATOM 1534 C C . THR A 1 200 ? -11.959 -8.879 27.901 1.00 95.56 200 THR A C 1
ATOM 1536 O O . THR A 1 200 ? -10.879 -9.453 28.060 1.00 95.56 200 THR A O 1
ATOM 1539 N N . PRO A 1 201 ? -12.053 -7.598 27.495 1.00 95.19 201 PRO A N 1
ATOM 1540 C CA . PRO A 1 201 ? -10.880 -6.765 27.212 1.00 95.19 201 PRO A CA 1
ATOM 1541 C C . PRO A 1 201 ? -10.136 -6.313 28.480 1.00 95.19 201 PRO A C 1
ATOM 1543 O O . PRO A 1 201 ? -9.055 -5.746 28.397 1.00 95.19 201 PRO A O 1
ATOM 1546 N N . GLY A 1 202 ? -10.716 -6.540 29.665 1.00 93.31 202 GLY A N 1
ATOM 1547 C CA . GLY A 1 202 ? -10.257 -5.941 30.918 1.00 93.31 202 GLY A CA 1
ATOM 1548 C C . GLY A 1 202 ? -10.662 -4.462 31.053 1.00 93.31 202 GLY A C 1
ATOM 1549 O O . GLY A 1 202 ? -11.261 -3.901 30.132 1.00 93.31 202 GLY A O 1
ATOM 1550 N N . PRO A 1 203 ? -10.390 -3.837 32.213 1.00 91.19 203 PRO A N 1
ATOM 1551 C CA . PRO A 1 203 ? -10.568 -2.397 32.405 1.00 91.19 203 PRO A CA 1
ATOM 1552 C C . PRO A 1 203 ? -9.728 -1.596 31.404 1.00 91.19 203 PRO A C 1
ATOM 1554 O O . PRO A 1 203 ? -8.616 -2.014 31.080 1.00 91.19 203 PRO A O 1
ATOM 1557 N N . VAL A 1 204 ? -10.233 -0.459 30.926 1.00 88.38 204 VAL A N 1
ATOM 1558 C CA . VAL A 1 204 ? -9.583 0.317 29.853 1.00 88.38 204 VAL A CA 1
ATOM 1559 C C . VAL A 1 204 ? -8.194 0.802 30.278 1.00 88.38 204 VAL A C 1
ATOM 1561 O O . VAL A 1 204 ? -7.237 0.735 29.514 1.00 88.38 204 VAL A O 1
ATOM 1564 N N . GLU A 1 205 ? -8.039 1.172 31.547 1.00 86.75 205 GLU A N 1
ATOM 1565 C CA . GLU A 1 205 ? -6.768 1.553 32.163 1.00 86.75 205 GLU A CA 1
ATOM 1566 C C . GLU A 1 205 ? -5.709 0.435 32.162 1.00 86.75 205 GLU A C 1
ATOM 1568 O O . GLU A 1 205 ? -4.531 0.701 32.376 1.00 86.75 205 GLU A O 1
ATOM 1573 N N . SER A 1 206 ? -6.113 -0.817 31.918 1.00 93.06 206 SER A N 1
ATOM 1574 C CA . SER A 1 206 ? -5.211 -1.970 31.803 1.00 93.06 206 SER A CA 1
ATOM 1575 C C . SER A 1 206 ? -4.844 -2.326 30.359 1.00 93.06 206 SER A C 1
ATOM 1577 O O . SER A 1 206 ? -4.137 -3.310 30.130 1.00 93.06 206 SER A O 1
ATOM 1579 N N . TRP A 1 207 ? -5.343 -1.577 29.371 1.00 94.19 207 TRP A N 1
ATOM 1580 C CA . TRP A 1 207 ? -5.036 -1.822 27.959 1.00 94.19 207 TRP A CA 1
ATOM 1581 C C . TRP A 1 207 ? -3.652 -1.310 27.575 1.00 94.19 207 TRP A C 1
ATOM 1583 O O . TRP A 1 207 ? -3.055 -1.849 26.651 1.00 94.19 207 TRP A O 1
ATOM 1593 N N . LEU A 1 208 ? -3.125 -0.316 28.292 1.00 93.19 208 LEU A N 1
ATOM 1594 C CA . LEU A 1 208 ? -1.787 0.220 28.061 1.00 93.19 208 LEU A CA 1
ATOM 1595 C C . LEU A 1 208 ? -0.724 -0.702 28.660 1.00 93.19 208 LEU A C 1
ATOM 1597 O O . LEU A 1 208 ? -0.760 -1.030 29.847 1.00 93.19 208 LEU A O 1
ATOM 1601 N N . GLY A 1 209 ? 0.212 -1.126 27.819 1.00 92.69 209 GLY A N 1
ATOM 1602 C CA . GLY A 1 209 ? 1.428 -1.824 28.205 1.00 92.69 209 GLY A CA 1
ATOM 1603 C C . GLY A 1 209 ? 2.623 -0.879 28.334 1.00 92.69 209 GLY A C 1
ATOM 1604 O O . GLY A 1 209 ? 2.489 0.308 28.628 1.00 92.69 209 GLY A O 1
ATOM 1605 N N . GLU A 1 210 ? 3.810 -1.438 28.117 1.00 95.50 210 GLU A N 1
ATOM 1606 C CA . GLU A 1 210 ? 5.067 -0.688 28.108 1.00 95.50 210 GLU A CA 1
ATOM 1607 C C . GLU A 1 210 ? 5.176 0.202 26.852 1.00 95.50 210 GLU A C 1
ATOM 1609 O O . GLU A 1 210 ? 4.549 -0.101 25.828 1.00 95.50 210 GLU A O 1
ATOM 1614 N N . PRO A 1 211 ? 5.991 1.274 26.887 1.00 96.31 211 PRO A N 1
ATOM 1615 C CA . PRO A 1 211 ? 6.362 2.014 25.684 1.00 96.31 211 PRO A CA 1
ATOM 1616 C C . PRO A 1 211 ? 6.864 1.068 24.587 1.00 96.31 211 PRO A C 1
ATOM 1618 O O . PRO A 1 211 ? 7.612 0.126 24.861 1.00 96.31 211 PRO A O 1
ATOM 1621 N N . ALA A 1 212 ? 6.443 1.308 23.350 1.00 95.50 212 ALA A N 1
ATOM 1622 C CA . ALA A 1 212 ? 6.979 0.593 22.204 1.00 95.50 212 ALA A CA 1
ATOM 1623 C C . ALA A 1 212 ? 8.412 1.063 21.918 1.00 95.50 212 ALA A C 1
ATOM 1625 O O . ALA A 1 212 ? 8.781 2.202 22.225 1.00 95.50 212 ALA A O 1
ATOM 1626 N N . ASP A 1 213 ? 9.217 0.185 21.320 1.00 94.62 213 ASP A N 1
ATOM 1627 C CA . ASP A 1 213 ? 10.512 0.594 20.787 1.00 94.62 213 ASP A CA 1
ATOM 1628 C C . ASP A 1 213 ? 10.298 1.669 19.714 1.00 94.62 213 ASP A C 1
ATOM 1630 O O . ASP A 1 213 ? 9.316 1.637 18.972 1.00 94.62 213 ASP A O 1
ATOM 1634 N N . ALA A 1 214 ? 11.209 2.639 19.639 1.00 91.00 214 ALA A N 1
ATOM 1635 C CA . ALA A 1 214 ? 11.136 3.662 18.606 1.00 91.00 214 ALA A CA 1
ATOM 1636 C C . ALA A 1 214 ? 11.275 3.015 17.220 1.00 91.00 214 ALA A C 1
ATOM 1638 O O . ALA A 1 214 ? 12.205 2.240 16.987 1.00 91.00 214 ALA A O 1
ATOM 1639 N N . PHE A 1 215 ? 10.381 3.375 16.303 1.00 91.00 215 PHE A N 1
ATOM 1640 C CA . PHE A 1 215 ? 10.416 2.942 14.912 1.00 91.00 215 PHE A CA 1
ATOM 1641 C C . PHE A 1 215 ? 10.146 4.126 13.981 1.00 91.00 215 PHE A C 1
ATOM 1643 O O . PHE A 1 215 ? 9.496 5.101 14.361 1.00 91.00 215 PHE A O 1
ATOM 1650 N N . GLU A 1 216 ? 10.667 4.034 12.763 1.00 88.19 216 GLU A N 1
ATOM 1651 C CA . GLU A 1 216 ? 10.357 4.946 11.667 1.00 88.19 216 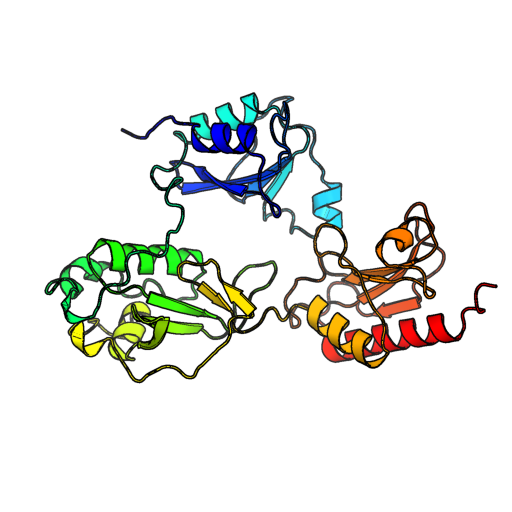GLU A CA 1
ATOM 1652 C C . GLU A 1 216 ? 9.600 4.120 10.621 1.00 88.19 216 GLU A C 1
ATOM 1654 O O . GLU A 1 216 ? 10.187 3.195 10.060 1.00 88.19 216 GLU A O 1
ATOM 1659 N N . PRO A 1 217 ? 8.290 4.350 10.432 1.00 87.94 217 PRO A N 1
ATOM 1660 C CA . PRO A 1 217 ? 7.512 3.555 9.495 1.00 87.94 217 PRO A CA 1
ATOM 1661 C C . PRO A 1 217 ? 7.968 3.848 8.063 1.00 87.94 217 PRO A C 1
ATOM 1663 O O . PRO A 1 217 ? 8.076 5.011 7.675 1.00 87.94 217 PRO A O 1
ATOM 1666 N N . ALA A 1 218 ? 8.185 2.798 7.271 1.00 82.94 218 ALA A N 1
ATOM 1667 C CA . ALA A 1 218 ? 8.427 2.918 5.835 1.00 82.94 218 ALA A CA 1
ATOM 1668 C C . ALA A 1 218 ? 7.177 3.444 5.109 1.00 82.94 218 ALA A C 1
ATOM 1670 O O . ALA A 1 218 ? 7.274 4.210 4.153 1.00 82.94 218 ALA A O 1
ATOM 1671 N N . PHE A 1 219 ? 5.993 3.084 5.613 1.00 84.44 219 PHE A N 1
ATOM 1672 C CA . PHE A 1 219 ? 4.711 3.538 5.089 1.00 84.44 219 PHE A CA 1
ATOM 1673 C C . PHE A 1 219 ? 3.686 3.740 6.205 1.00 84.44 219 PHE A C 1
ATOM 1675 O O . PHE A 1 219 ? 3.702 3.050 7.228 1.00 84.44 219 PHE A O 1
ATOM 1682 N N . THR A 1 220 ? 2.751 4.663 5.993 1.00 83.00 220 THR A N 1
ATOM 1683 C CA . THR A 1 220 ? 1.573 4.820 6.843 1.00 83.00 220 THR A CA 1
ATOM 1684 C C . THR A 1 220 ? 0.370 5.242 6.009 1.00 83.00 220 THR A C 1
ATOM 1686 O O . THR A 1 220 ? 0.496 6.067 5.108 1.00 83.00 220 THR A O 1
ATOM 1689 N N . ASP A 1 221 ? -0.810 4.716 6.346 1.00 79.00 221 ASP A N 1
ATOM 1690 C CA . ASP A 1 221 ? -2.079 5.232 5.814 1.00 79.00 221 ASP A CA 1
ATOM 1691 C C . ASP A 1 221 ? -2.524 6.535 6.508 1.00 79.00 221 ASP A C 1
ATOM 1693 O O . ASP A 1 221 ? -3.584 7.075 6.202 1.00 79.00 221 ASP A O 1
ATOM 1697 N N . HIS A 1 222 ? -1.697 7.046 7.429 1.00 76.81 222 HIS A N 1
ATOM 1698 C CA . HIS A 1 222 ? -1.914 8.209 8.287 1.00 76.81 222 HIS A CA 1
ATOM 1699 C C . HIS A 1 222 ? -3.053 8.079 9.306 1.00 76.81 222 HIS A C 1
ATOM 1701 O O . HIS A 1 222 ? -3.364 9.066 9.980 1.00 76.81 222 HIS A O 1
ATOM 1707 N N . VAL A 1 223 ? -3.638 6.890 9.473 1.00 80.94 223 VAL A N 1
ATOM 1708 C CA . VAL A 1 223 ? -4.758 6.674 10.397 1.00 80.94 223 VAL A CA 1
ATOM 1709 C C . VAL A 1 223 ? -4.429 5.629 11.442 1.00 80.94 223 VAL A C 1
ATOM 1711 O O . VAL A 1 223 ? -4.257 5.954 12.613 1.00 80.94 223 VAL A O 1
ATOM 1714 N N . TYR A 1 224 ? -4.354 4.375 11.013 1.00 91.56 224 TYR A N 1
ATOM 1715 C CA . TYR A 1 224 ? -4.353 3.221 11.899 1.00 91.56 224 TYR A CA 1
ATOM 1716 C C . TYR A 1 224 ? -3.324 2.186 11.468 1.00 91.56 224 TYR A C 1
ATOM 1718 O O . TYR A 1 224 ? -3.059 1.275 12.241 1.00 91.56 224 TYR A O 1
ATOM 1726 N N . ASN A 1 225 ? -2.727 2.296 10.279 1.00 93.31 225 ASN A N 1
ATOM 1727 C CA . ASN A 1 225 ? -1.803 1.300 9.759 1.00 93.31 225 ASN A CA 1
ATOM 1728 C C . ASN A 1 225 ? -0.426 1.914 9.486 1.00 93.31 225 ASN A C 1
ATOM 1730 O O . ASN A 1 225 ? -0.280 2.944 8.820 1.00 93.31 225 ASN A O 1
ATOM 1734 N N . TYR A 1 226 ? 0.594 1.240 10.005 1.00 93.62 226 TYR A N 1
ATOM 1735 C CA . TYR A 1 226 ? 2.008 1.552 9.837 1.00 93.62 226 TYR A CA 1
ATOM 1736 C C . TYR A 1 226 ? 2.716 0.302 9.346 1.00 93.62 226 TYR A C 1
ATOM 1738 O O . TYR A 1 226 ? 2.468 -0.764 9.890 1.00 93.62 226 TYR A O 1
ATOM 1746 N N . ALA A 1 227 ? 3.619 0.412 8.383 1.00 92.75 227 ALA A N 1
ATOM 1747 C CA . ALA A 1 227 ? 4.485 -0.695 7.994 1.00 92.75 227 ALA A CA 1
ATOM 1748 C C . ALA A 1 227 ? 5.932 -0.370 8.364 1.00 92.75 227 ALA A C 1
ATOM 1750 O O . ALA A 1 227 ? 6.410 0.733 8.091 1.00 92.75 227 ALA A O 1
ATOM 1751 N N . LEU A 1 228 ? 6.626 -1.324 8.990 1.00 90.25 228 LEU A N 1
ATOM 1752 C CA . LEU A 1 228 ? 8.065 -1.215 9.256 1.00 90.25 228 LEU A CA 1
ATOM 1753 C C . LEU A 1 228 ? 8.894 -1.282 7.979 1.00 90.25 228 LEU A C 1
ATOM 1755 O O . LEU A 1 228 ? 10.012 -0.773 7.949 1.00 90.25 228 LEU A O 1
ATOM 1759 N N . ASP A 1 229 ? 8.346 -1.923 6.956 1.00 83.62 229 ASP A N 1
ATOM 1760 C CA . ASP A 1 229 ? 9.061 -2.222 5.739 1.00 83.62 229 ASP A CA 1
ATOM 1761 C C . ASP A 1 229 ? 8.176 -2.033 4.506 1.00 83.62 229 ASP A C 1
ATOM 1763 O O . ASP A 1 229 ? 6.993 -2.363 4.507 1.00 83.62 229 ASP A O 1
ATOM 1767 N N . ASP A 1 230 ? 8.764 -1.524 3.439 1.00 78.31 230 ASP A N 1
ATOM 1768 C CA . ASP A 1 230 ? 8.209 -1.526 2.089 1.00 78.31 230 ASP A CA 1
ATOM 1769 C C . ASP A 1 230 ? 8.931 -2.580 1.228 1.00 78.31 230 ASP A C 1
ATOM 1771 O O . ASP A 1 230 ? 9.086 -2.420 0.018 1.00 78.31 230 ASP A O 1
ATOM 1775 N N . ARG A 1 231 ? 9.438 -3.651 1.867 1.00 79.62 231 ARG A N 1
ATOM 1776 C CA . ARG A 1 231 ? 10.167 -4.775 1.259 1.00 79.62 231 ARG A CA 1
ATOM 1777 C C . ARG A 1 231 ? 9.333 -5.450 0.172 1.00 79.62 231 ARG A C 1
ATOM 1779 O O . ARG A 1 231 ? 8.694 -6.473 0.396 1.00 79.62 231 ARG A O 1
ATOM 1786 N N . THR A 1 232 ? 9.414 -4.915 -1.034 1.00 88.25 232 THR A N 1
ATOM 1787 C CA . THR A 1 232 ? 8.977 -5.566 -2.258 1.00 88.25 232 THR A CA 1
ATOM 1788 C C . THR A 1 232 ? 10.140 -6.304 -2.911 1.00 88.25 232 THR A C 1
ATOM 1790 O O . THR A 1 232 ? 11.320 -6.060 -2.629 1.00 88.25 232 THR A O 1
ATOM 1793 N N . ALA A 1 233 ? 9.843 -7.218 -3.830 1.00 91.44 233 ALA A N 1
ATOM 1794 C CA . ALA A 1 233 ? 10.869 -7.807 -4.681 1.00 91.44 233 ALA A CA 1
ATOM 1795 C C . ALA A 1 233 ? 11.677 -6.708 -5.410 1.00 91.44 233 ALA A C 1
ATOM 1797 O O . ALA A 1 233 ? 12.903 -6.799 -5.532 1.00 91.44 233 ALA A O 1
ATOM 1798 N N . GLY A 1 234 ? 11.008 -5.624 -5.808 1.00 91.94 234 GLY A N 1
ATOM 1799 C CA . GLY A 1 234 ? 11.591 -4.408 -6.356 1.00 91.94 234 GLY A CA 1
ATOM 1800 C C . GLY A 1 234 ? 12.617 -3.772 -5.423 1.00 91.94 234 GLY A C 1
ATOM 1801 O O . GLY A 1 234 ? 13.743 -3.526 -5.862 1.00 91.94 234 GLY A O 1
ATOM 1802 N N . THR A 1 235 ? 12.309 -3.558 -4.138 1.00 90.25 235 THR A N 1
ATOM 1803 C CA . THR A 1 235 ? 13.282 -2.970 -3.196 1.00 90.25 235 THR A CA 1
ATOM 1804 C C . THR A 1 235 ? 14.475 -3.897 -2.933 1.00 90.25 235 THR A C 1
ATOM 1806 O O . THR A 1 235 ? 15.614 -3.422 -2.851 1.00 90.25 235 THR A O 1
ATOM 1809 N N . VAL A 1 236 ? 14.276 -5.223 -2.936 1.00 93.62 236 VAL A N 1
ATOM 1810 C CA . VAL A 1 236 ? 15.377 -6.210 -2.897 1.00 93.62 236 VAL A CA 1
ATOM 1811 C C . VAL A 1 236 ? 16.279 -6.083 -4.132 1.00 93.62 236 VAL A C 1
ATOM 1813 O O . VAL A 1 236 ? 17.508 -6.096 -4.013 1.00 93.62 236 VAL A O 1
ATOM 1816 N N . LEU A 1 237 ? 15.697 -5.926 -5.323 1.00 95.81 237 LEU A N 1
ATOM 1817 C CA . LEU A 1 237 ? 16.445 -5.697 -6.561 1.00 95.81 237 LEU A CA 1
ATOM 1818 C C . LEU A 1 237 ? 17.170 -4.342 -6.558 1.00 95.81 237 LEU A C 1
ATOM 1820 O O . LEU A 1 237 ? 18.339 -4.278 -6.942 1.00 95.81 237 LEU A O 1
ATOM 1824 N N . HIS A 1 238 ? 16.535 -3.271 -6.078 1.00 93.50 238 HIS A N 1
ATOM 1825 C CA . HIS A 1 238 ? 17.171 -1.962 -5.905 1.00 93.50 238 HIS A CA 1
ATOM 1826 C C . HIS A 1 238 ? 18.412 -2.045 -5.012 1.00 93.50 238 HIS A C 1
ATOM 1828 O O . HIS A 1 238 ? 19.456 -1.494 -5.370 1.00 93.50 238 HIS A O 1
ATOM 1834 N N . ALA A 1 239 ? 18.323 -2.755 -3.883 1.00 92.94 239 ALA A N 1
ATOM 1835 C CA . ALA A 1 239 ? 19.456 -2.961 -2.988 1.00 92.94 239 ALA A CA 1
ATOM 1836 C C . ALA A 1 239 ? 20.612 -3.685 -3.699 1.00 92.94 239 ALA A C 1
ATOM 1838 O O . ALA A 1 239 ? 21.753 -3.224 -3.638 1.00 92.94 239 ALA A O 1
ATOM 1839 N N . ALA A 1 240 ? 20.319 -4.749 -4.456 1.00 96.50 240 ALA A N 1
ATOM 1840 C CA . ALA A 1 240 ? 21.323 -5.471 -5.240 1.00 96.50 240 ALA A CA 1
ATOM 1841 C C . ALA A 1 240 ? 21.967 -4.592 -6.333 1.00 96.50 240 ALA A C 1
ATOM 1843 O O . ALA A 1 240 ? 23.180 -4.622 -6.538 1.00 96.50 240 ALA A O 1
ATOM 1844 N N . LEU A 1 241 ? 21.181 -3.762 -7.024 1.00 96.75 241 LEU A N 1
ATOM 1845 C CA . LEU A 1 241 ? 21.676 -2.822 -8.037 1.00 96.75 241 LEU A CA 1
ATOM 1846 C C . LEU A 1 241 ? 22.556 -1.716 -7.433 1.00 96.75 241 LEU A C 1
ATOM 1848 O O . LEU A 1 241 ? 23.539 -1.292 -8.057 1.00 96.75 241 LEU A O 1
ATOM 1852 N N . ALA A 1 242 ? 22.246 -1.278 -6.211 1.00 95.19 242 ALA A N 1
ATOM 1853 C CA . ALA A 1 242 ? 23.016 -0.269 -5.494 1.00 95.19 242 ALA A CA 1
ATOM 1854 C C . ALA A 1 242 ? 24.451 -0.730 -5.188 1.00 95.19 242 ALA A C 1
ATOM 1856 O O . ALA A 1 242 ? 25.370 0.090 -5.258 1.00 95.19 242 ALA A O 1
ATOM 1857 N N . GLU A 1 243 ? 24.686 -2.029 -4.963 1.00 97.50 243 GLU A N 1
ATOM 1858 C CA . GLU A 1 243 ? 26.038 -2.589 -4.773 1.00 97.50 243 GLU A CA 1
ATOM 1859 C C . GLU A 1 243 ? 26.959 -2.343 -5.984 1.00 97.50 243 GLU A C 1
ATOM 1861 O O . GLU A 1 243 ? 28.176 -2.203 -5.842 1.00 97.50 243 GLU A O 1
ATOM 1866 N N . TYR A 1 244 ? 26.376 -2.207 -7.179 1.00 97.00 244 TYR A N 1
ATOM 1867 C CA . TYR A 1 244 ? 27.080 -1.909 -8.428 1.00 97.00 244 TYR A CA 1
ATOM 1868 C C . TYR A 1 244 ? 27.028 -0.423 -8.822 1.00 97.00 244 TYR A C 1
ATOM 1870 O O . TYR A 1 244 ? 27.459 -0.063 -9.920 1.00 97.00 244 TYR A O 1
ATOM 1878 N N . ASN A 1 245 ? 26.529 0.461 -7.949 1.00 96.00 245 ASN A N 1
ATOM 1879 C CA . ASN A 1 245 ? 26.271 1.879 -8.238 1.00 96.00 245 ASN A CA 1
ATOM 1880 C C . ASN A 1 245 ? 25.353 2.089 -9.460 1.00 96.00 245 ASN A C 1
ATOM 1882 O O . ASN A 1 245 ? 25.514 3.049 -10.225 1.00 96.00 245 ASN A O 1
ATOM 1886 N N . ILE A 1 246 ? 24.402 1.179 -9.680 1.00 95.56 246 ILE A N 1
ATOM 1887 C CA . ILE A 1 246 ? 23.421 1.292 -10.757 1.00 95.56 246 ILE A CA 1
ATOM 1888 C C . ILE A 1 246 ? 22.219 2.065 -10.223 1.00 95.56 246 ILE A C 1
ATOM 1890 O O . ILE A 1 246 ? 21.576 1.654 -9.264 1.00 95.56 246 ILE A O 1
ATOM 1894 N N . LYS A 1 247 ? 21.925 3.202 -10.855 1.00 93.06 247 LYS A N 1
ATOM 1895 C CA . LYS A 1 247 ? 20.705 3.965 -10.591 1.00 93.06 247 LYS A CA 1
ATOM 1896 C C . LYS A 1 247 ? 19.595 3.459 -11.497 1.00 93.06 247 LYS A C 1
ATOM 1898 O O . LYS A 1 247 ? 19.849 3.165 -12.665 1.00 93.06 247 LYS A O 1
ATOM 1903 N N . THR A 1 248 ? 18.389 3.424 -10.966 1.00 92.50 248 THR A N 1
ATOM 1904 C CA . THR A 1 248 ? 17.180 3.002 -11.669 1.00 92.50 248 THR A CA 1
ATOM 1905 C C . THR A 1 248 ? 16.134 4.107 -11.601 1.00 92.50 248 THR A C 1
ATOM 1907 O O . THR A 1 248 ? 16.255 5.051 -10.815 1.00 92.50 248 THR A O 1
ATOM 1910 N N . MET A 1 249 ? 15.119 3.991 -12.445 1.00 87.25 249 MET A N 1
ATOM 1911 C CA . MET A 1 249 ? 13.863 4.712 -12.319 1.00 87.25 249 MET A CA 1
ATOM 1912 C C . MET A 1 249 ? 12.757 3.667 -12.288 1.00 87.25 249 MET A C 1
ATOM 1914 O O . MET A 1 249 ? 12.731 2.784 -13.147 1.00 87.25 249 MET A O 1
ATOM 1918 N N . THR A 1 250 ? 11.877 3.747 -11.302 1.00 81.62 250 THR A N 1
ATOM 1919 C CA . THR A 1 250 ? 10.637 2.975 -11.323 1.00 81.62 250 THR A CA 1
ATOM 1920 C C . THR A 1 250 ? 9.774 3.525 -12.456 1.00 81.62 250 THR A C 1
ATOM 1922 O O . THR A 1 250 ? 9.645 4.743 -12.578 1.00 81.62 250 THR A O 1
ATOM 1925 N N . GLY A 1 251 ? 9.269 2.658 -13.337 1.00 67.94 251 GLY A N 1
ATOM 1926 C CA . GLY A 1 251 ? 8.306 3.076 -14.362 1.00 67.94 251 GLY A CA 1
ATOM 1927 C C . GLY A 1 251 ? 6.991 3.553 -13.735 1.00 67.94 251 GLY A C 1
ATOM 1928 O O . GLY A 1 251 ? 6.759 3.303 -12.553 1.00 67.94 251 GLY A O 1
ATOM 1929 N N . ASP A 1 252 ? 6.129 4.182 -14.538 1.00 56.34 252 ASP A N 1
ATOM 1930 C CA . ASP A 1 252 ? 4.939 4.946 -14.102 1.00 56.34 252 ASP A CA 1
ATOM 1931 C C . ASP A 1 252 ? 3.855 4.158 -13.327 1.00 56.34 252 ASP A C 1
ATOM 1933 O O . ASP A 1 252 ? 2.811 4.709 -13.007 1.00 56.34 252 ASP A O 1
ATOM 1937 N N . ALA A 1 253 ? 4.091 2.898 -12.952 1.00 59.53 253 ALA A N 1
ATOM 1938 C CA . ALA A 1 253 ? 3.159 2.116 -12.137 1.00 59.53 253 ALA A CA 1
ATOM 1939 C C . ALA A 1 253 ? 3.818 1.043 -11.238 1.00 59.53 253 ALA A C 1
ATOM 1941 O O . ALA A 1 253 ? 3.142 0.111 -10.819 1.00 59.53 253 ALA A O 1
ATOM 1942 N N . GLY A 1 254 ? 5.129 1.111 -10.953 1.00 64.19 254 GLY A N 1
ATOM 1943 C CA . GLY A 1 254 ? 5.744 0.141 -10.018 1.00 64.19 254 GLY A CA 1
ATOM 1944 C C . GLY A 1 254 ? 5.938 -1.274 -10.587 1.00 64.19 254 GLY A C 1
ATOM 1945 O O . GLY A 1 254 ? 5.994 -2.255 -9.863 1.00 64.19 254 GLY A O 1
ATOM 1946 N N . LEU A 1 255 ? 6.034 -1.403 -11.911 1.00 74.50 255 LEU A N 1
ATOM 1947 C CA . LEU A 1 255 ? 5.920 -2.696 -12.624 1.00 74.50 255 LEU A CA 1
ATOM 1948 C C . LEU A 1 255 ? 7.246 -3.208 -13.148 1.00 74.50 255 LEU A C 1
ATOM 1950 O O . LEU A 1 255 ? 7.468 -4.396 -13.378 1.00 74.50 255 LEU A O 1
ATOM 1954 N N . SER A 1 256 ? 8.125 -2.253 -13.403 1.00 88.50 256 SER A N 1
ATOM 1955 C CA . SER A 1 256 ? 9.432 -2.485 -13.962 1.00 88.50 256 SER A CA 1
ATOM 1956 C C . SER A 1 256 ? 10.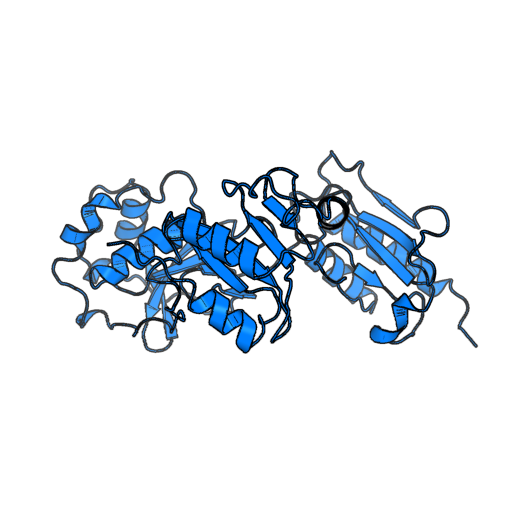395 -1.407 -13.501 1.00 88.50 256 SER A C 1
ATOM 1958 O O . SER A 1 256 ? 10.012 -0.279 -13.172 1.00 88.50 256 SER A O 1
ATOM 1960 N N . LEU A 1 257 ? 11.674 -1.768 -13.500 1.00 92.81 257 LEU A N 1
ATOM 1961 C CA . LEU A 1 257 ? 12.769 -0.831 -13.320 1.00 92.81 257 LEU A CA 1
ATOM 1962 C C . LEU A 1 257 ? 13.385 -0.527 -14.674 1.00 92.81 257 LEU A C 1
ATOM 1964 O O . LEU A 1 257 ? 13.903 -1.415 -15.353 1.00 92.81 257 LEU A O 1
ATOM 1968 N N . ALA A 1 258 ? 13.379 0.747 -15.040 1.00 94.00 258 ALA A N 1
ATOM 1969 C CA . ALA A 1 258 ? 14.104 1.240 -16.192 1.00 94.00 258 ALA A CA 1
ATOM 1970 C C . ALA A 1 258 ? 15.525 1.646 -15.767 1.00 94.00 258 ALA A C 1
ATOM 1972 O O . ALA A 1 258 ? 15.732 2.332 -14.758 1.00 94.00 258 ALA A O 1
ATOM 1973 N N . ILE A 1 259 ? 16.528 1.197 -16.524 1.00 95.44 259 ILE A N 1
ATOM 1974 C CA . ILE A 1 259 ? 17.946 1.407 -16.211 1.00 95.44 259 ILE A CA 1
ATOM 1975 C C . ILE A 1 259 ? 18.678 1.922 -17.457 1.00 95.44 259 ILE A C 1
ATOM 1977 O O . ILE A 1 259 ? 18.659 1.264 -18.502 1.00 95.44 259 ILE A O 1
ATOM 1981 N N . PRO A 1 260 ? 19.392 3.059 -17.381 1.00 94.38 260 PRO A N 1
ATOM 1982 C CA . PRO A 1 260 ? 20.170 3.546 -18.509 1.00 94.38 260 PRO A CA 1
ATOM 1983 C C . PRO A 1 260 ? 21.350 2.604 -18.790 1.00 94.38 260 PRO A C 1
ATOM 1985 O O . PRO A 1 260 ? 22.108 2.227 -17.891 1.00 94.38 260 PRO A O 1
ATOM 1988 N N . LEU A 1 261 ? 21.560 2.259 -20.064 1.00 93.75 261 LEU A N 1
ATOM 1989 C CA . LEU A 1 261 ? 22.705 1.433 -20.476 1.00 93.75 261 LEU A CA 1
ATOM 1990 C C . LEU A 1 261 ? 24.055 2.132 -20.242 1.00 93.75 261 LEU A C 1
ATOM 1992 O O . LEU A 1 261 ? 25.082 1.479 -20.077 1.00 93.75 261 LEU A O 1
ATOM 1996 N N . ASN A 1 262 ? 24.059 3.460 -20.207 1.00 89.62 262 ASN A N 1
ATOM 1997 C CA . ASN A 1 262 ? 25.231 4.323 -20.075 1.00 89.62 262 ASN A CA 1
ATOM 1998 C C . ASN A 1 262 ? 25.008 5.342 -18.933 1.00 89.62 262 ASN A C 1
ATOM 2000 O O . ASN A 1 262 ? 24.270 5.065 -17.988 1.00 89.62 262 ASN A O 1
ATOM 2004 N N . ASN A 1 263 ? 25.682 6.494 -18.981 1.00 88.50 263 ASN A N 1
ATOM 2005 C CA . ASN A 1 263 ? 25.542 7.568 -17.989 1.00 88.50 263 ASN A CA 1
ATOM 2006 C C . ASN A 1 263 ? 24.474 8.611 -18.372 1.00 88.50 263 ASN A C 1
ATOM 2008 O O . ASN A 1 263 ? 24.505 9.724 -17.845 1.00 88.50 263 ASN A O 1
ATOM 2012 N N . THR A 1 264 ? 23.565 8.284 -19.296 1.00 88.06 264 THR A N 1
ATOM 2013 C CA . THR A 1 264 ? 22.444 9.159 -19.656 1.00 88.06 264 THR A CA 1
ATOM 2014 C C . THR A 1 264 ? 21.623 9.491 -18.400 1.00 88.06 264 THR A C 1
ATOM 2016 O O . THR A 1 264 ? 21.349 8.592 -17.597 1.00 88.06 264 THR A O 1
ATOM 2019 N N . PRO A 1 265 ? 21.251 10.768 -18.183 1.00 89.62 265 PRO A N 1
ATOM 2020 C CA . PRO A 1 265 ? 20.366 11.151 -17.087 1.00 89.62 265 PRO A CA 1
ATOM 2021 C C . PRO A 1 265 ? 19.053 10.358 -17.120 1.00 89.62 265 PRO A C 1
ATOM 2023 O O . PRO A 1 265 ? 18.500 10.136 -18.192 1.00 89.62 265 PRO A O 1
ATOM 2026 N N . LEU A 1 266 ? 18.522 9.971 -15.953 1.00 85.44 266 LEU A N 1
ATOM 2027 C CA . LEU A 1 266 ? 17.317 9.126 -15.872 1.00 85.44 266 LEU A CA 1
ATOM 2028 C C . LEU A 1 266 ? 16.124 9.697 -16.663 1.00 85.44 266 LEU A C 1
ATOM 2030 O O . LEU A 1 266 ? 15.446 8.949 -17.357 1.00 85.44 266 LEU A O 1
ATOM 2034 N N . HIS A 1 267 ? 15.938 11.021 -16.651 1.00 83.06 267 HIS A N 1
ATOM 2035 C CA . HIS A 1 267 ? 14.852 11.698 -17.373 1.00 83.06 267 HIS A CA 1
ATOM 2036 C C . HIS A 1 267 ? 14.984 11.670 -18.909 1.00 83.06 267 HIS A C 1
ATOM 2038 O O . HIS A 1 267 ? 14.031 11.999 -19.608 1.00 83.06 267 HIS A O 1
ATOM 2044 N N . GLU A 1 268 ? 16.144 11.297 -19.458 1.00 88.75 268 GLU A N 1
ATOM 2045 C CA . GLU A 1 268 ? 16.360 11.170 -20.906 1.00 88.75 268 GLU A CA 1
ATOM 2046 C C . GLU A 1 268 ? 16.376 9.709 -21.378 1.00 88.75 268 GLU A C 1
ATOM 2048 O O . GLU A 1 268 ? 16.461 9.461 -22.583 1.00 88.75 268 GLU A O 1
ATOM 2053 N N . MET A 1 269 ? 16.321 8.730 -20.464 1.00 89.69 269 MET A N 1
ATOM 2054 C CA . MET A 1 269 ? 16.662 7.343 -20.799 1.00 89.69 269 MET A CA 1
ATOM 2055 C C . MET A 1 269 ? 15.716 6.721 -21.829 1.00 89.69 269 MET A C 1
ATOM 2057 O O . MET A 1 269 ? 16.178 5.988 -22.701 1.00 89.69 269 MET A O 1
ATOM 2061 N N . PHE A 1 270 ? 14.421 7.043 -21.771 1.00 88.12 270 PHE A N 1
ATOM 2062 C CA . PHE A 1 270 ? 13.423 6.490 -22.691 1.00 88.12 270 PHE A CA 1
ATOM 2063 C C . PHE A 1 270 ? 13.580 6.991 -24.132 1.00 88.12 270 PHE A C 1
ATOM 2065 O O . PHE A 1 270 ? 13.099 6.351 -25.058 1.00 88.12 270 PHE A O 1
ATOM 2072 N N . ASN A 1 271 ? 14.338 8.070 -24.357 1.00 90.62 271 ASN A N 1
ATOM 2073 C CA . ASN A 1 271 ? 14.689 8.532 -25.705 1.00 90.62 271 ASN A CA 1
ATOM 2074 C C . ASN A 1 271 ? 15.880 7.761 -26.305 1.00 90.62 271 ASN A C 1
ATOM 2076 O O . ASN A 1 271 ? 16.381 8.107 -27.378 1.00 90.62 271 ASN A O 1
ATOM 2080 N N . GLN A 1 272 ? 16.390 6.749 -25.600 1.00 92.94 272 GLN A N 1
ATOM 2081 C CA . GLN A 1 272 ? 17.561 5.968 -25.974 1.00 92.94 272 GLN A CA 1
ATOM 2082 C C . GLN A 1 272 ? 17.331 4.482 -25.691 1.00 92.94 272 GLN A C 1
ATOM 2084 O O . GLN A 1 272 ? 16.306 4.064 -25.153 1.00 92.94 272 GLN A O 1
ATOM 2089 N N . ARG A 1 273 ? 18.324 3.660 -26.050 1.00 94.88 273 ARG A N 1
ATOM 2090 C CA . ARG A 1 273 ? 18.338 2.274 -25.591 1.00 94.88 273 ARG A CA 1
ATOM 2091 C C . ARG A 1 273 ? 18.524 2.232 -24.079 1.00 94.88 273 ARG A C 1
ATOM 2093 O O . ARG A 1 273 ? 19.466 2.827 -23.553 1.00 94.88 273 ARG A O 1
ATOM 2100 N N . HIS A 1 274 ? 17.675 1.474 -23.417 1.00 94.88 274 HIS A N 1
ATOM 2101 C CA . HIS A 1 274 ? 17.676 1.294 -21.973 1.00 94.88 274 HIS A CA 1
ATOM 2102 C C . HIS A 1 274 ? 17.436 -0.180 -21.650 1.00 94.88 274 HIS A C 1
ATOM 2104 O O . HIS A 1 274 ? 17.158 -0.986 -22.537 1.00 94.88 274 HIS A O 1
ATOM 2110 N N . LEU A 1 275 ? 17.622 -0.550 -20.393 1.00 96.38 275 LEU A N 1
ATOM 2111 C CA . LEU A 1 275 ? 17.208 -1.844 -19.880 1.00 96.38 275 LEU A CA 1
ATOM 2112 C C . LEU A 1 275 ? 15.874 -1.685 -19.177 1.00 96.38 275 LEU A C 1
ATOM 2114 O O . LEU A 1 275 ? 15.655 -0.686 -18.493 1.00 96.38 275 LEU A O 1
ATOM 2118 N N . LEU A 1 276 ? 15.043 -2.702 -19.318 1.00 95.56 276 LEU A N 1
ATOM 2119 C CA . LEU A 1 276 ? 13.850 -2.894 -18.526 1.00 95.56 276 LEU A CA 1
ATOM 2120 C C . LEU A 1 276 ? 14.045 -4.167 -17.703 1.00 95.56 276 LEU A C 1
ATOM 2122 O O . LEU A 1 276 ? 14.427 -5.205 -18.252 1.00 95.56 276 LEU A O 1
ATOM 2126 N N . VAL A 1 277 ? 13.833 -4.071 -16.393 1.00 96.31 277 VAL A N 1
ATOM 2127 C CA . VAL A 1 277 ? 13.723 -5.230 -15.507 1.00 96.31 277 VAL A CA 1
ATOM 2128 C C . VAL A 1 277 ? 12.267 -5.381 -15.118 1.00 96.31 277 VAL A C 1
ATOM 2130 O O . VAL A 1 277 ? 11.717 -4.467 -14.512 1.00 96.31 277 VAL A O 1
ATOM 2133 N N . SER A 1 278 ? 11.658 -6.509 -15.450 1.00 94.25 278 SER A N 1
ATOM 2134 C CA . SER A 1 278 ? 10.294 -6.852 -15.048 1.00 94.25 278 SER A CA 1
ATOM 2135 C C . SER A 1 278 ? 10.301 -8.147 -14.247 1.00 94.25 278 SER A C 1
ATOM 2137 O O . SER A 1 278 ? 11.193 -8.985 -14.414 1.00 94.25 278 SER A O 1
ATOM 2139 N N . SER A 1 279 ? 9.308 -8.332 -13.380 1.00 93.19 279 SER A N 1
ATOM 2140 C CA . SER A 1 279 ? 9.048 -9.659 -12.828 1.00 93.19 279 SER A CA 1
ATOM 2141 C C . SER A 1 279 ? 8.360 -10.533 -13.881 1.00 93.19 279 SER A C 1
ATOM 2143 O O . SER A 1 279 ? 7.721 -10.025 -14.800 1.00 93.19 279 SER A O 1
ATOM 2145 N N . HIS A 1 280 ? 8.502 -11.853 -13.769 1.00 89.81 280 HIS A N 1
ATOM 2146 C CA . HIS A 1 280 ? 7.535 -12.777 -14.361 1.00 89.81 280 HIS A CA 1
ATOM 2147 C C . HIS A 1 280 ? 6.174 -12.695 -13.666 1.00 89.81 280 HIS A C 1
ATOM 2149 O O . HIS A 1 280 ? 5.152 -13.039 -14.260 1.00 89.81 280 HIS A O 1
ATOM 2155 N N . GLY A 1 281 ? 6.188 -12.278 -12.402 1.00 78.75 281 GLY A N 1
ATOM 2156 C CA . GLY A 1 281 ? 5.004 -11.861 -11.697 1.00 78.75 281 GLY A CA 1
ATOM 2157 C C . GLY A 1 281 ? 4.445 -10.559 -12.269 1.00 78.75 281 GLY A C 1
ATOM 2158 O O . GLY A 1 281 ? 5.085 -9.884 -13.076 1.00 78.75 281 GLY A O 1
ATOM 2159 N N . PRO A 1 282 ? 3.239 -10.212 -11.833 1.00 71.75 282 PRO A N 1
ATOM 2160 C CA . PRO A 1 282 ? 2.530 -9.048 -12.323 1.00 71.75 282 PRO A CA 1
ATOM 2161 C C . PRO A 1 282 ? 3.298 -7.710 -12.257 1.00 71.75 282 PRO A C 1
ATOM 2163 O O . PRO A 1 282 ? 3.223 -6.886 -13.163 1.00 71.75 282 PRO A O 1
ATOM 2166 N N . SER A 1 283 ? 4.030 -7.489 -11.172 1.00 85.19 283 SER A N 1
ATOM 2167 C CA . SER A 1 283 ? 4.639 -6.204 -10.833 1.00 85.19 283 SER A CA 1
ATOM 2168 C C . SER A 1 283 ? 5.947 -6.451 -10.080 1.00 85.19 283 SER A C 1
ATOM 2170 O O . SER A 1 283 ? 6.222 -7.586 -9.687 1.00 85.19 283 SER A O 1
ATOM 2172 N N . ILE A 1 284 ? 6.797 -5.438 -9.890 1.00 89.00 284 ILE A N 1
ATOM 2173 C CA . ILE A 1 284 ? 7.967 -5.566 -9.003 1.00 89.00 284 ILE A CA 1
ATOM 2174 C C . ILE A 1 284 ? 7.596 -5.333 -7.529 1.00 89.00 284 ILE A C 1
ATOM 2176 O O . ILE A 1 284 ? 8.390 -5.671 -6.655 1.00 89.00 284 ILE A O 1
ATOM 2180 N N . ASP A 1 285 ? 6.385 -4.848 -7.250 1.00 85.19 285 ASP A N 1
ATOM 2181 C CA . ASP A 1 285 ? 5.914 -4.475 -5.912 1.00 85.19 285 ASP A CA 1
ATOM 2182 C C . ASP A 1 285 ? 5.252 -5.626 -5.121 1.00 85.19 285 ASP A C 1
ATOM 2184 O O . ASP A 1 285 ? 4.587 -5.406 -4.109 1.00 85.19 285 ASP A O 1
ATOM 2188 N N . HIS A 1 286 ? 5.475 -6.875 -5.540 1.00 83.38 286 HIS A N 1
ATOM 2189 C CA . HIS A 1 286 ? 5.033 -8.074 -4.816 1.00 83.38 286 HIS A CA 1
ATOM 2190 C C . HIS A 1 286 ? 5.960 -8.426 -3.647 1.00 83.38 286 HIS A C 1
ATOM 2192 O O . HIS A 1 286 ? 7.120 -7.998 -3.589 1.00 83.38 286 HIS A O 1
ATOM 2198 N N . ALA A 1 287 ? 5.463 -9.262 -2.732 1.00 87.00 287 ALA A N 1
ATOM 2199 C CA . ALA A 1 287 ? 6.261 -9.796 -1.635 1.00 87.00 287 ALA A CA 1
ATOM 2200 C C . ALA A 1 287 ? 7.471 -10.599 -2.166 1.00 87.00 287 ALA A C 1
ATOM 2202 O O . ALA A 1 287 ? 7.315 -11.402 -3.088 1.00 87.00 287 ALA A O 1
ATOM 2203 N N . PRO A 1 288 ? 8.681 -10.461 -1.593 1.00 91.69 288 PRO A N 1
ATOM 2204 C CA . PRO A 1 288 ? 9.850 -11.242 -2.003 1.00 91.69 288 PRO A CA 1
ATOM 2205 C C . PRO A 1 288 ? 9.648 -12.768 -1.956 1.00 91.69 288 PRO A C 1
ATOM 2207 O O . PRO A 1 288 ? 10.310 -13.497 -2.696 1.00 91.69 288 PRO A O 1
ATOM 2210 N N . GLU A 1 289 ? 8.768 -13.270 -1.089 1.00 89.25 289 GLU A N 1
ATOM 2211 C CA . GLU A 1 289 ? 8.388 -14.684 -1.000 1.00 89.25 289 GLU A CA 1
ATOM 2212 C C . GLU A 1 289 ? 7.542 -15.183 -2.179 1.00 89.25 289 GLU A C 1
ATOM 2214 O O . GLU A 1 289 ? 7.630 -16.367 -2.508 1.00 89.25 289 GLU A O 1
ATOM 2219 N N . ASP A 1 290 ? 6.812 -14.294 -2.855 1.00 90.12 290 ASP A N 1
ATOM 2220 C CA . ASP A 1 290 ? 5.979 -14.601 -4.027 1.00 90.12 290 ASP A CA 1
ATOM 2221 C C . ASP A 1 290 ? 6.752 -14.471 -5.348 1.00 90.12 290 ASP A C 1
ATOM 2223 O O . ASP A 1 290 ? 6.201 -14.571 -6.446 1.00 90.12 290 ASP A O 1
ATOM 2227 N N . HIS A 1 291 ? 8.063 -14.259 -5.258 1.00 94.31 291 HIS A N 1
ATOM 2228 C CA . HIS A 1 291 ? 8.902 -13.985 -6.406 1.00 94.31 291 HIS A CA 1
ATOM 2229 C C . HIS A 1 291 ? 9.077 -15.200 -7.323 1.00 94.31 291 HIS A C 1
ATOM 2231 O O . HIS A 1 291 ? 9.611 -16.236 -6.923 1.00 94.31 291 HIS A O 1
ATOM 2237 N N . THR A 1 292 ? 8.696 -15.052 -8.593 1.00 96.06 292 THR A N 1
ATOM 2238 C CA . THR A 1 292 ? 8.789 -16.108 -9.621 1.00 96.06 292 THR A CA 1
ATOM 2239 C C . THR A 1 292 ? 9.878 -15.861 -10.668 1.00 96.06 292 THR A C 1
ATOM 2241 O O . THR A 1 292 ? 10.026 -16.664 -11.592 1.00 96.06 292 THR A O 1
ATOM 2244 N N . GLY A 1 293 ? 10.661 -14.789 -10.505 1.00 97.25 293 GLY A N 1
ATOM 2245 C CA . GLY A 1 293 ? 11.870 -14.493 -11.273 1.00 97.25 293 GLY A CA 1
ATOM 2246 C C . GLY A 1 293 ? 11.880 -13.165 -12.021 1.00 97.25 293 GLY A C 1
ATOM 2247 O O . GLY A 1 293 ? 10.834 -12.595 -12.336 1.00 97.25 293 GLY A O 1
ATOM 2248 N N . TRP A 1 294 ? 13.085 -12.663 -12.289 1.00 97.88 294 TRP A N 1
ATOM 2249 C CA . TRP A 1 294 ? 13.343 -11.457 -13.073 1.00 97.88 294 TRP A CA 1
ATOM 2250 C C . TRP A 1 294 ? 13.582 -11.758 -14.551 1.00 97.88 294 TRP A C 1
ATOM 2252 O O . TRP A 1 294 ? 14.306 -12.690 -14.913 1.00 97.88 294 TRP A O 1
ATOM 2262 N N . ILE A 1 295 ? 13.077 -10.870 -15.403 1.00 97.19 295 ILE A N 1
ATOM 2263 C CA . ILE A 1 295 ? 13.453 -10.748 -16.809 1.00 97.19 295 ILE A CA 1
ATOM 2264 C C . ILE A 1 295 ? 14.156 -9.409 -16.980 1.00 97.19 295 ILE A C 1
ATOM 2266 O O . ILE A 1 295 ? 13.615 -8.364 -16.627 1.00 97.19 295 ILE A O 1
ATOM 2270 N N . VAL A 1 296 ? 15.358 -9.428 -17.549 1.00 97.75 296 VAL A N 1
ATOM 2271 C CA . VAL A 1 296 ? 16.089 -8.212 -17.907 1.00 97.75 296 VAL A CA 1
ATOM 2272 C C . VAL A 1 296 ? 16.279 -8.172 -19.413 1.00 97.75 296 VAL A C 1
ATOM 2274 O O . VAL A 1 296 ? 16.932 -9.047 -19.987 1.00 97.75 296 VAL A O 1
ATOM 2277 N N . GLN A 1 297 ? 15.754 -7.137 -20.064 1.00 97.25 297 GLN A N 1
ATOM 2278 C CA . GLN A 1 297 ? 15.794 -7.004 -21.518 1.00 97.25 297 GLN A CA 1
ATOM 2279 C C . GLN A 1 297 ? 16.210 -5.597 -21.951 1.00 97.25 297 GLN A C 1
ATOM 2281 O O . GLN A 1 297 ? 15.957 -4.610 -21.266 1.00 97.25 297 GLN A O 1
ATOM 2286 N N . ILE A 1 298 ? 16.887 -5.500 -23.096 1.00 96.88 298 ILE A N 1
ATOM 2287 C CA . ILE A 1 298 ? 17.219 -4.213 -23.719 1.00 96.88 298 ILE A CA 1
ATOM 2288 C C . ILE A 1 298 ? 16.005 -3.739 -24.507 1.00 96.88 298 ILE A C 1
ATOM 2290 O O . ILE A 1 298 ? 15.468 -4.506 -25.296 1.00 96.88 298 ILE A O 1
ATOM 2294 N N . HIS A 1 299 ? 15.628 -2.475 -24.356 1.00 95.12 299 HIS A N 1
ATOM 2295 C CA . HIS A 1 299 ? 14.599 -1.818 -25.153 1.00 95.12 299 HIS A CA 1
ATOM 2296 C C . HIS A 1 299 ? 15.215 -0.705 -26.010 1.00 95.12 299 HIS A C 1
ATOM 2298 O O . HIS A 1 299 ? 16.252 -0.132 -25.661 1.00 95.12 299 HIS A O 1
ATOM 2304 N N . ASP A 1 300 ? 14.623 -0.425 -27.171 1.00 94.50 300 ASP A N 1
ATOM 2305 C CA . ASP A 1 300 ? 14.964 0.738 -27.993 1.00 94.50 300 ASP A CA 1
ATOM 2306 C C . ASP A 1 300 ? 14.248 2.018 -27.520 1.00 94.50 300 ASP A C 1
ATOM 2308 O O . ASP A 1 300 ? 13.509 2.015 -26.539 1.00 94.50 300 ASP A O 1
ATOM 2312 N N . ALA A 1 301 ? 14.486 3.138 -28.211 1.00 92.62 301 ALA A N 1
ATOM 2313 C CA . ALA A 1 301 ? 13.880 4.434 -27.880 1.00 92.62 301 ALA A CA 1
ATOM 2314 C C . ALA A 1 301 ? 12.359 4.497 -28.134 1.00 92.62 301 ALA A C 1
ATOM 2316 O O . ALA A 1 301 ? 11.727 5.503 -27.833 1.00 92.62 301 ALA A O 1
ATOM 2317 N N . LEU A 1 302 ? 11.779 3.458 -28.744 1.00 89.50 302 LEU A N 1
ATOM 2318 C CA . LEU A 1 302 ? 10.335 3.300 -28.913 1.00 89.50 302 LEU A CA 1
ATOM 2319 C C . LEU A 1 302 ? 9.754 2.326 -27.877 1.00 89.50 302 LEU A C 1
ATOM 2321 O O . LEU A 1 302 ? 8.566 2.027 -27.932 1.00 89.50 302 LEU A O 1
ATOM 2325 N N . GLY A 1 303 ? 10.581 1.813 -26.961 1.00 89.06 303 GLY A N 1
ATOM 2326 C CA . GLY A 1 303 ? 10.174 0.837 -25.959 1.00 89.06 303 GLY A CA 1
ATOM 2327 C C . GLY A 1 303 ? 10.062 -0.592 -26.491 1.00 89.06 303 GLY A C 1
ATOM 2328 O O . GLY A 1 303 ? 9.550 -1.448 -25.774 1.00 89.06 303 GLY A O 1
ATOM 2329 N N . HIS A 1 304 ? 10.540 -0.905 -27.701 1.00 93.00 304 HIS A N 1
ATOM 2330 C CA . HIS A 1 304 ? 10.506 -2.282 -28.199 1.00 93.00 304 HIS A CA 1
ATOM 2331 C C . HIS A 1 304 ? 11.693 -3.095 -27.676 1.00 93.00 304 HIS A C 1
ATOM 2333 O O . HIS A 1 304 ? 12.821 -2.592 -27.705 1.00 93.00 304 HIS A O 1
ATOM 2339 N N . PRO A 1 305 ? 11.491 -4.365 -27.286 1.00 94.62 305 PRO A N 1
ATOM 2340 C CA . PRO A 1 305 ? 12.587 -5.235 -26.890 1.00 94.62 305 PRO A CA 1
ATOM 2341 C C . PRO A 1 305 ? 13.552 -5.500 -28.057 1.00 94.62 305 PRO A C 1
ATOM 2343 O O . PRO A 1 305 ? 13.150 -5.708 -29.204 1.00 94.62 305 PRO A O 1
ATOM 2346 N N . VAL A 1 306 ? 14.849 -5.528 -27.760 1.00 96.25 306 VAL A N 1
ATOM 2347 C CA . VAL A 1 306 ? 15.945 -5.715 -28.714 1.00 96.25 306 VAL A CA 1
ATOM 2348 C C . VAL A 1 306 ? 16.757 -6.949 -28.327 1.00 96.25 306 VAL A C 1
ATOM 2350 O O . VAL A 1 306 ? 17.615 -6.893 -27.450 1.00 96.25 306 VAL A O 1
ATOM 2353 N N . GLY A 1 307 ? 16.543 -8.042 -29.060 1.00 96.06 307 GLY A N 1
ATOM 2354 C CA . GLY A 1 307 ? 17.263 -9.301 -28.859 1.00 96.06 307 GLY A CA 1
ATOM 2355 C C . GLY A 1 307 ? 16.743 -10.128 -27.681 1.00 96.06 307 GLY A C 1
ATOM 2356 O O . GLY A 1 307 ? 15.668 -9.862 -27.139 1.00 96.06 307 GLY A O 1
ATOM 2357 N N . ASP A 1 308 ? 17.512 -11.155 -27.323 1.00 97.06 308 ASP A N 1
ATOM 2358 C CA . ASP A 1 308 ? 17.185 -12.054 -26.216 1.00 97.06 308 ASP A CA 1
ATOM 2359 C C . ASP A 1 308 ? 17.390 -11.359 -24.853 1.00 97.06 308 ASP A C 1
ATOM 2361 O O . ASP A 1 308 ? 18.239 -10.463 -24.746 1.00 97.06 308 ASP A O 1
ATOM 2365 N N . PRO A 1 309 ? 16.654 -11.765 -23.799 1.00 97.00 309 PRO A N 1
ATOM 2366 C CA . PRO A 1 309 ? 16.896 -11.289 -22.441 1.00 97.00 309 PRO A CA 1
ATOM 2367 C C . PRO A 1 309 ? 18.344 -11.534 -22.001 1.00 97.00 309 PRO A C 1
ATOM 2369 O O . PRO A 1 309 ? 18.921 -12.591 -22.260 1.00 97.00 309 PRO A O 1
ATOM 2372 N N . ILE A 1 310 ? 18.929 -10.563 -21.300 1.00 97.75 310 ILE A N 1
ATOM 2373 C CA . ILE A 1 310 ? 20.287 -10.691 -20.745 1.00 97.75 310 ILE A CA 1
ATOM 2374 C C . ILE A 1 310 ? 20.301 -11.514 -19.457 1.00 97.75 310 ILE A C 1
ATOM 2376 O O . ILE A 1 310 ? 21.326 -12.089 -19.097 1.00 97.75 310 ILE A O 1
ATOM 2380 N N . HIS A 1 311 ? 19.160 -11.554 -18.774 1.00 98.00 311 HIS A N 1
ATOM 2381 C CA . HIS A 1 311 ? 18.878 -12.389 -17.618 1.00 98.00 311 HIS A CA 1
ATOM 2382 C C . HIS A 1 311 ? 17.412 -12.801 -17.688 1.00 98.00 311 HIS A C 1
ATOM 2384 O O . HIS A 1 311 ? 16.553 -11.977 -18.001 1.00 98.00 311 HIS A O 1
ATOM 2390 N N . ALA A 1 312 ? 17.147 -14.072 -17.425 1.00 97.50 312 ALA A N 1
ATOM 2391 C CA . ALA A 1 312 ? 15.809 -14.615 -17.267 1.00 97.50 312 ALA A CA 1
ATOM 2392 C C . ALA A 1 312 ? 15.911 -15.774 -16.276 1.00 97.50 312 ALA A C 1
ATOM 2394 O O . ALA A 1 312 ? 16.667 -16.724 -16.511 1.00 97.50 312 ALA A O 1
ATOM 2395 N N . ALA A 1 313 ? 15.189 -15.680 -15.169 1.00 96.81 313 ALA A N 1
ATOM 2396 C CA . ALA A 1 313 ? 15.114 -16.724 -14.160 1.00 96.81 313 ALA A CA 1
ATOM 2397 C C . ALA A 1 313 ? 13.659 -17.075 -13.867 1.00 96.81 313 ALA A C 1
ATOM 2399 O O . ALA A 1 313 ? 12.777 -16.236 -13.993 1.00 96.81 313 ALA A O 1
ATOM 2400 N N . GLY A 1 314 ? 13.433 -18.322 -13.454 1.00 94.06 314 GLY A N 1
ATOM 2401 C CA . GLY A 1 314 ? 12.090 -18.843 -13.227 1.00 94.06 314 GLY A CA 1
ATOM 2402 C C . GLY A 1 314 ? 11.291 -19.054 -14.516 1.00 94.06 314 GLY A C 1
ATOM 2403 O O . GLY A 1 314 ? 11.809 -18.956 -15.629 1.00 94.06 314 GLY A O 1
ATOM 2404 N N . ASP A 1 315 ? 10.031 -19.443 -14.345 1.00 92.12 315 ASP A N 1
ATOM 2405 C CA . ASP A 1 315 ? 9.069 -19.676 -15.429 1.00 92.12 315 ASP A CA 1
ATOM 2406 C C . ASP A 1 315 ? 7.757 -18.900 -15.227 1.00 92.12 315 ASP A C 1
ATOM 2408 O O . ASP A 1 315 ? 6.783 -19.120 -15.948 1.00 92.12 315 ASP A O 1
ATOM 2412 N N . GLY A 1 316 ? 7.731 -18.009 -14.231 1.00 90.75 316 GLY A N 1
ATOM 2413 C CA . GLY A 1 316 ? 6.546 -17.273 -13.800 1.00 90.75 316 GLY A CA 1
ATOM 2414 C C . GLY A 1 316 ? 5.537 -18.064 -12.979 1.00 90.75 316 GLY A C 1
ATOM 2415 O O . GLY A 1 316 ? 4.509 -17.511 -12.605 1.00 90.75 316 GLY A O 1
ATOM 2416 N N . THR A 1 317 ? 5.814 -19.330 -12.666 1.00 89.88 317 THR A N 1
ATOM 2417 C CA . THR A 1 317 ? 4.922 -20.174 -11.857 1.00 89.88 317 THR A CA 1
ATOM 2418 C C . THR A 1 317 ? 5.592 -20.711 -10.600 1.00 89.88 317 THR A C 1
ATOM 2420 O O . THR A 1 317 ? 4.958 -20.784 -9.549 1.00 89.88 317 THR A O 1
ATOM 2423 N N . ALA A 1 318 ? 6.870 -21.083 -10.676 1.00 94.06 318 ALA A N 1
ATOM 2424 C CA . ALA A 1 318 ? 7.616 -21.578 -9.529 1.00 94.06 318 ALA A CA 1
ATOM 2425 C C . ALA A 1 318 ? 8.242 -20.427 -8.730 1.00 94.06 318 ALA A C 1
ATOM 2427 O O . ALA A 1 318 ? 8.944 -19.588 -9.294 1.00 94.06 318 ALA A O 1
ATOM 2428 N N . LEU A 1 319 ? 8.044 -20.442 -7.408 1.00 95.12 319 LEU A N 1
ATOM 2429 C CA . LEU A 1 319 ? 8.713 -19.518 -6.492 1.00 95.12 319 LEU A CA 1
ATOM 2430 C C . LEU A 1 319 ? 10.229 -19.747 -6.506 1.00 95.12 319 LEU A C 1
ATOM 2432 O O . LEU A 1 319 ? 10.701 -20.888 -6.431 1.00 95.12 319 LEU A O 1
ATOM 2436 N N . ILE A 1 320 ? 10.994 -18.661 -6.550 1.00 97.12 320 ILE A N 1
ATOM 2437 C CA . ILE A 1 320 ? 12.453 -18.667 -6.467 1.00 97.12 320 ILE A CA 1
ATOM 2438 C C . ILE A 1 320 ? 12.932 -17.685 -5.394 1.00 97.12 320 ILE A C 1
ATOM 2440 O O . ILE A 1 320 ? 12.229 -16.771 -4.981 1.00 97.12 320 ILE A O 1
ATOM 2444 N N . ASN A 1 321 ? 14.164 -17.866 -4.917 1.00 96.56 321 ASN A N 1
ATOM 2445 C CA . ASN A 1 321 ? 14.716 -16.987 -3.890 1.00 96.56 321 ASN A CA 1
ATOM 2446 C C . ASN A 1 321 ? 14.993 -15.583 -4.461 1.00 96.56 321 ASN A C 1
ATOM 2448 O O . ASN A 1 321 ? 15.995 -15.397 -5.155 1.00 96.56 321 ASN A O 1
ATOM 2452 N N . CYS A 1 322 ? 14.143 -14.608 -4.119 1.00 95.69 322 CYS A N 1
ATOM 2453 C CA . CYS A 1 322 ? 14.237 -13.226 -4.597 1.00 95.69 322 CYS A CA 1
ATOM 2454 C C . CYS A 1 322 ? 15.620 -12.605 -4.384 1.00 95.69 322 CYS A C 1
ATOM 2456 O O . CYS A 1 322 ? 16.194 -12.066 -5.319 1.00 95.69 322 CYS A O 1
ATOM 2458 N N . THR A 1 323 ? 16.226 -12.746 -3.200 1.00 95.88 323 THR A N 1
ATOM 2459 C CA . THR A 1 323 ? 17.562 -12.186 -2.931 1.00 95.88 323 THR A CA 1
ATOM 2460 C C . THR A 1 323 ? 18.629 -12.723 -3.888 1.00 95.88 323 THR A C 1
ATOM 2462 O O . THR A 1 323 ? 19.438 -11.958 -4.412 1.00 95.88 323 THR A O 1
ATOM 2465 N N . THR A 1 324 ? 18.633 -14.035 -4.135 1.00 97.38 324 THR A N 1
ATOM 2466 C CA . THR A 1 324 ? 19.599 -14.680 -5.033 1.00 97.38 324 THR A CA 1
ATOM 2467 C C . THR A 1 324 ? 19.369 -14.260 -6.479 1.00 97.38 324 THR A C 1
ATOM 2469 O O . THR A 1 324 ? 20.336 -13.961 -7.181 1.00 97.38 324 THR A O 1
ATOM 2472 N N . ASP A 1 325 ? 18.111 -14.216 -6.923 1.00 98.06 325 ASP A N 1
ATOM 2473 C CA . ASP A 1 325 ? 17.796 -13.826 -8.295 1.00 98.06 325 ASP A CA 1
ATOM 2474 C C . ASP A 1 325 ? 18.057 -12.336 -8.552 1.00 98.06 325 ASP A C 1
ATOM 2476 O O . ASP A 1 325 ? 18.698 -11.980 -9.538 1.00 98.06 325 ASP A O 1
ATOM 2480 N N . SER A 1 326 ? 17.685 -11.460 -7.615 1.00 97.62 326 SER A N 1
ATOM 2481 C CA . SER A 1 326 ? 17.997 -10.026 -7.645 1.00 97.62 326 SER A CA 1
ATOM 2482 C C . SER A 1 326 ? 19.500 -9.761 -7.745 1.00 97.62 326 SER A C 1
ATOM 2484 O O . SER A 1 326 ? 19.932 -8.931 -8.548 1.00 97.62 326 SER A O 1
ATOM 2486 N N . ALA A 1 327 ? 20.322 -10.497 -6.989 1.00 98.06 327 ALA A N 1
ATOM 2487 C CA . ALA A 1 327 ? 21.778 -10.403 -7.082 1.00 98.06 327 ALA A CA 1
ATOM 2488 C C . ALA A 1 327 ? 22.307 -10.868 -8.452 1.00 98.06 327 ALA A C 1
ATOM 2490 O O . ALA A 1 327 ? 23.194 -10.228 -9.024 1.00 98.06 327 ALA A O 1
ATOM 2491 N N . ALA A 1 328 ? 21.756 -11.955 -9.004 1.00 98.19 328 ALA A N 1
ATOM 2492 C CA . ALA A 1 328 ? 22.133 -12.459 -10.324 1.00 98.19 328 ALA A CA 1
ATOM 2493 C C . ALA A 1 328 ? 21.757 -11.475 -11.446 1.00 98.19 328 ALA A C 1
ATOM 2495 O O . ALA A 1 328 ? 22.599 -11.161 -12.293 1.00 98.19 328 ALA A O 1
ATOM 2496 N N . ALA A 1 329 ? 20.540 -10.928 -11.407 1.00 98.25 329 ALA A N 1
ATOM 2497 C CA . ALA A 1 329 ? 20.068 -9.907 -12.335 1.00 98.25 329 ALA A CA 1
ATOM 2498 C C . ALA A 1 329 ? 20.949 -8.646 -12.277 1.00 98.25 329 ALA A C 1
ATOM 2500 O O . ALA A 1 329 ? 21.429 -8.174 -13.312 1.00 98.25 329 ALA A O 1
ATOM 2501 N N . ALA A 1 330 ? 21.245 -8.138 -11.074 1.00 98.25 330 ALA A N 1
ATOM 2502 C CA . ALA A 1 330 ? 22.112 -6.975 -10.881 1.00 98.25 330 ALA A CA 1
ATOM 2503 C C . ALA A 1 330 ? 23.528 -7.201 -11.438 1.00 98.25 330 ALA A C 1
ATOM 2505 O O . ALA A 1 330 ? 24.070 -6.338 -12.138 1.00 98.25 330 ALA A O 1
ATOM 2506 N N . ALA A 1 331 ? 24.107 -8.384 -11.208 1.00 98.06 331 ALA A N 1
ATOM 2507 C CA . ALA A 1 331 ? 25.409 -8.756 -11.753 1.00 98.06 331 ALA A CA 1
ATOM 2508 C C . ALA A 1 331 ? 25.405 -8.823 -13.292 1.00 98.06 331 ALA A C 1
ATOM 2510 O O . ALA A 1 331 ? 26.349 -8.344 -13.929 1.00 98.06 331 ALA A O 1
ATOM 2511 N N . ALA A 1 332 ? 24.347 -9.370 -13.903 1.00 97.94 332 ALA A N 1
ATOM 2512 C CA . ALA A 1 332 ? 24.191 -9.420 -15.358 1.00 97.94 332 ALA A CA 1
ATOM 2513 C C . ALA A 1 332 ? 24.105 -8.010 -15.972 1.00 97.94 332 ALA A C 1
ATOM 2515 O O . ALA A 1 332 ? 24.790 -7.712 -16.956 1.00 97.94 332 ALA A O 1
ATOM 2516 N N . ILE A 1 333 ? 23.338 -7.111 -15.347 1.00 97.62 333 ILE A N 1
ATOM 2517 C CA . ILE A 1 333 ? 23.230 -5.701 -15.751 1.00 97.62 333 ILE A CA 1
ATOM 2518 C C . ILE A 1 333 ? 24.591 -5.005 -15.647 1.00 97.62 333 ILE A C 1
ATOM 2520 O O . ILE A 1 333 ? 25.016 -4.325 -16.585 1.00 97.62 333 ILE A O 1
ATOM 2524 N N . ALA A 1 334 ? 25.305 -5.191 -14.535 1.00 97.00 334 ALA A N 1
ATOM 2525 C CA . ALA A 1 334 ? 26.628 -4.610 -14.333 1.00 97.00 334 ALA A CA 1
ATOM 2526 C C . ALA A 1 334 ? 27.633 -5.085 -15.397 1.00 97.00 334 ALA A C 1
ATOM 2528 O O . ALA A 1 334 ? 28.367 -4.270 -15.963 1.00 97.00 334 ALA A O 1
ATOM 2529 N N . ALA A 1 335 ? 27.631 -6.383 -15.716 1.00 96.62 335 ALA A N 1
ATOM 2530 C CA . ALA A 1 335 ? 28.487 -6.960 -16.749 1.00 96.62 335 ALA A CA 1
ATOM 2531 C C . ALA A 1 335 ? 28.191 -6.371 -18.138 1.00 96.62 335 ALA A C 1
ATOM 2533 O O . ALA A 1 335 ? 29.123 -6.011 -18.862 1.00 96.62 335 ALA A O 1
ATOM 2534 N N . LEU A 1 336 ? 26.911 -6.207 -18.492 1.00 96.38 336 LEU A N 1
ATOM 2535 C CA . LEU A 1 336 ? 26.520 -5.576 -19.753 1.00 96.38 336 LEU A CA 1
ATOM 2536 C C . LEU A 1 336 ? 27.005 -4.121 -19.831 1.00 96.38 336 LEU A 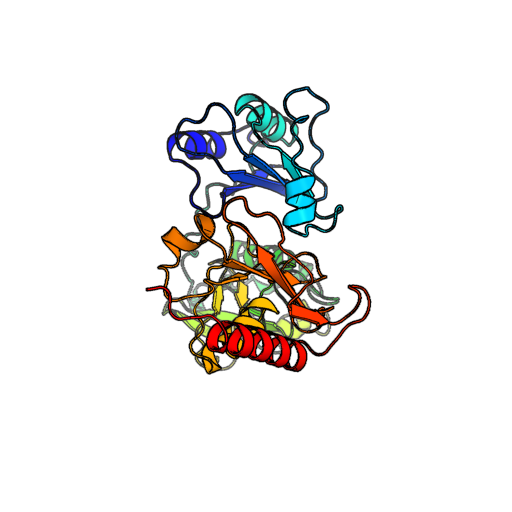C 1
ATOM 2538 O O . LEU A 1 336 ? 27.596 -3.730 -20.839 1.00 96.38 336 LEU A O 1
ATOM 2542 N N . ARG A 1 337 ? 26.799 -3.324 -18.773 1.00 94.50 337 ARG A N 1
ATOM 2543 C CA . ARG A 1 337 ? 27.228 -1.913 -18.738 1.00 94.50 337 ARG A CA 1
ATOM 2544 C C . ARG A 1 337 ? 28.747 -1.771 -18.830 1.00 94.50 337 ARG A C 1
ATOM 2546 O O . ARG A 1 337 ? 29.229 -0.852 -19.482 1.00 94.50 337 ARG A O 1
ATOM 2553 N N . ALA A 1 338 ? 29.502 -2.694 -18.234 1.00 94.38 338 ALA A N 1
ATOM 2554 C CA . ALA A 1 338 ? 30.961 -2.715 -18.334 1.00 94.38 338 ALA A CA 1
ATOM 2555 C C . ALA A 1 338 ? 31.468 -3.073 -19.745 1.00 94.38 338 ALA A C 1
ATOM 2557 O O . ALA A 1 338 ? 32.554 -2.643 -20.133 1.00 94.38 338 ALA A O 1
ATOM 2558 N N . ALA A 1 339 ? 30.699 -3.855 -20.509 1.00 93.50 339 ALA A N 1
ATOM 2559 C CA . ALA A 1 339 ? 31.028 -4.230 -21.884 1.00 93.50 339 ALA A CA 1
ATOM 2560 C C . ALA A 1 339 ? 30.594 -3.184 -22.927 1.00 93.50 339 ALA A C 1
ATOM 2562 O O . ALA A 1 339 ? 31.091 -3.204 -24.057 1.00 93.50 339 ALA A O 1
ATOM 2563 N N . ALA A 1 340 ? 29.674 -2.279 -22.577 1.00 87.81 340 ALA A N 1
ATOM 2564 C CA . ALA A 1 340 ? 29.212 -1.234 -23.477 1.00 87.81 340 ALA A CA 1
ATOM 2565 C C . ALA A 1 340 ? 30.364 -0.257 -23.799 1.00 87.81 340 ALA A C 1
ATOM 2567 O O . ALA A 1 340 ? 31.021 0.248 -22.885 1.00 87.81 340 ALA A O 1
ATOM 2568 N N . PRO A 1 341 ? 30.642 0.031 -25.085 1.00 79.81 341 PRO A N 1
ATOM 2569 C CA . PRO A 1 341 ? 31.656 1.014 -25.439 1.00 79.81 341 PRO A CA 1
ATOM 2570 C C . PRO A 1 341 ? 31.269 2.373 -24.853 1.00 79.81 341 PRO A C 1
ATOM 2572 O O . PRO A 1 341 ? 30.103 2.765 -24.915 1.00 79.81 341 PRO A O 1
ATOM 2575 N N . ALA A 1 342 ? 32.248 3.097 -24.300 1.00 74.50 342 ALA A N 1
ATOM 2576 C CA . ALA A 1 342 ? 32.033 4.469 -23.862 1.00 74.50 342 ALA A CA 1
ATOM 2577 C C . ALA A 1 342 ? 31.435 5.260 -25.035 1.00 74.50 342 ALA A C 1
ATOM 2579 O O . ALA A 1 342 ? 32.035 5.320 -26.111 1.00 74.50 342 ALA A O 1
ATOM 2580 N N . ALA A 1 343 ? 30.227 5.794 -24.847 1.00 65.12 343 ALA A N 1
ATOM 2581 C CA . ALA A 1 343 ? 29.616 6.675 -25.826 1.00 65.12 343 ALA A CA 1
ATOM 2582 C C . ALA A 1 343 ? 30.520 7.911 -25.947 1.00 65.12 343 ALA A C 1
ATOM 2584 O O . ALA A 1 343 ? 30.644 8.675 -24.990 1.00 65.12 343 ALA A O 1
ATOM 2585 N N . ASN A 1 344 ? 31.222 8.019 -27.077 1.00 50.91 344 ASN A N 1
ATOM 2586 C CA . ASN A 1 344 ? 31.980 9.212 -27.452 1.00 50.91 344 ASN A CA 1
ATOM 2587 C C . ASN A 1 344 ? 31.031 10.327 -27.884 1.00 50.91 344 ASN A C 1
ATOM 2589 O O . ASN A 1 344 ? 30.019 10.003 -28.546 1.00 50.91 344 ASN A O 1
#

Secondary structure (DSSP, 8-state):
------HHHHHHHHH-PPSS-EEEEBTTS-EEEEE--TT-SEEEEEEETT-PPPSSGGG--B-HHHHHHTT--TTSEEEEEEEEHHHHHHHHHHTTSB-GGGG-------PPPGGGS-TTHHHHTGGGTTTTSS---HHHHHHHHHHHHHTT-PPEEEEESEEETTEEESS-EEEEEPTTS-EEEEPHHHHHHHTTSSS----GGGSEEEEPPP---SEE-SSSEEES----HHHHHHHHHHHTT---EE-TTSSEEEEESSS--GGGGGGS-EEEEEESSS-SSS-GGG---EEEEEE-TTS-B-SS-SEE-S-SSS---HHHHHHHHHHHHHHHHHHSPP--

Sequence (344 aa):
MPSSSTTHFDHLMTAGAPEPGTRLRLADGTFLLVQAPPGADAVEVFLYAGLTAPDTDAWTSDDPWELLLTGGNPGDGMTYRDVPVSAVRELILQHGGEHPDQDVTLIRPSLKRHEEWAPDLAAKITDLRGRLADGFSEYDVQEVFGYIEDKGGPVLACLWEYINQDGFGGTTQFLYEDPDGGFFQLSTAFTGWLSGEKATPGPVESWLGEPADAFEPAFTDHVYNYALDDRTAGTVLHAALAEYNIKTMTGDAGLSLAIPLNNTPLHEMFNQRHLLVSSHGPSIDHAPEDHTGWIVQIHDALGHPVGDPIHAAGDGTALINCTTDSAAAAAAIAALRAAAPAAN

Radius of gyration: 23.66 Å; Cα contacts (8 Å, |Δi|>4): 695; chains: 1; bounding box: 63×43×61 Å

Solvent-accessible surface area (backbone atoms only — not comparable to full-atom values): 18540 Å² total; per-residue (Å²): 129,80,52,74,43,56,63,65,61,55,47,34,38,64,71,26,37,58,87,79,50,41,76,44,50,26,52,76,72,50,52,34,34,37,38,35,60,55,67,50,71,41,28,36,37,38,31,33,63,95,52,77,80,67,98,46,85,58,59,66,45,58,43,65,61,51,39,64,57,48,27,52,57,90,70,60,43,51,51,29,43,68,25,34,50,69,56,55,47,50,51,35,47,74,42,43,0,37,26,90,68,66,79,55,64,71,64,63,66,84,52,49,55,83,91,69,40,42,93,60,36,67,73,76,51,59,83,51,56,31,72,54,47,83,72,69,53,67,63,54,49,46,54,54,38,51,51,42,32,77,58,36,43,56,50,42,32,38,38,24,44,23,34,41,76,95,42,69,39,77,67,72,43,57,30,37,48,42,68,88,72,46,49,24,29,49,18,69,50,30,55,30,8,32,39,44,79,30,96,53,48,58,60,74,88,60,28,65,48,58,74,45,81,91,79,73,60,65,41,64,79,66,73,39,46,32,12,61,25,60,63,10,37,40,51,51,30,50,56,36,22,47,79,72,72,51,72,71,41,72,42,103,70,49,22,33,40,40,30,48,56,62,87,60,56,80,95,54,25,66,76,32,59,23,32,42,38,31,38,54,39,43,27,24,34,40,48,34,82,71,24,11,31,50,35,32,33,39,23,38,50,83,67,47,77,52,79,73,61,75,33,75,43,71,81,47,76,50,70,44,64,36,70,63,50,25,43,50,46,32,51,47,52,51,52,51,42,73,68,50,76,82,86,126

Foldseek 3Di:
DQDLDPPVVVVCLQCFADPPFDWFAAQLGFIKTWHDGHNDQFTKIKGFAPQDQDPDPLFPQWPVVCCQLQQPPPRGTTIGGRRGSVSVSVSSSVRRHTHPCRPCPPPVPQFDDPVFADQCLQVQLLVLFQLCAPDDAPVSQCVSQVSSVVNRAGQKAKEAQEAFPVGGDDDIFIWTAHNVRWTFGFDPLQVCRNNNVHNTSPGRVNRTDGTDDDADFPDDPSGHYGYRYLDFLLVLLVVLLVVLVWDWDQPPNQFWTKGALEPPDRVCRLQAKIKIKGFLHSGRRHHQQLGQAIWIFIAGSVRHTDDHTLDTGGDSPDGDRSNVRSNVVSVSSSVSSVPDPHDD

Mean predicted aligned error: 9.88 Å

pLDDT: mean 87.5, std 12.49, range [42.22, 98.25]